Protein AF-A0A382WTU9-F1 (afdb_monomer_lite)

Sequence (251 aa):
DPPGFRKFFVDDKKTGILINGSPDVFFIRKDGKLLIVDYKTSKLTDGQQKLMPQYEVQLNAYAFIARGISDKMVRRHPHVFGDKLVESQTEQNREWEVYKAAEREARAAIEGRPPSALDGVALALPALMRSDKLQRRAARVGFDWPDIAPVIDKVVEEIEEVRAELSDDGSADARIDEIGDLLFACVNLARHAGVDPEAALRRANQKFEHRFRGVETALAAENKSTGSASLDEMEGHWQQQKLKDKERKKK

Organism: NCBI:txid408172

Radius of gyration: 27.66 Å; chains: 1; bounding box: 58×66×70 Å

pLDDT: mean 76.41, std 21.09, range [25.28, 98.44]

InterPro domains:
  IPR004518 NTP pyrophosphohydrolase MazG-like domain [PF03819] (154-211)
  IPR011335 Restriction endonuclease type II-like [SSF52980] (9-72)
  IPR011551 NTP pyrophosphohydrolase MazG [PTHR30522] (65-246)
  IPR011551 NTP pyrophosphohydrolase MazG [TIGR00444] (65-242)
  IPR011604 PD-(D/E)XK endonuclease-like domain superfamily [G3DSA:3.90.320.10] (5-82)
  IPR038726 PD-(D/E)XK endonuclease-like domain, AddAB-type [PF12705] (15-98)
  IPR048011 MazG-like, C-terminal domain [cd11529] (126-240)

Foldseek 3Di:
DDDDDDWDWDQDPVVRDIDIADFDDWDQDPVRFIFGDRPPDDDDDPVCVVVVVVVVVVRVVVSVVVVVVVVLVCQLCCCVNHDDPDPDPVSSVVSNVVVVVVVQCVVCVVVVHHGDLLPPQDPPDDPLQSLLSSVVSCVVVVNDDPALPVLVVQLVVLVVQLVVCVVDPHDPVSNVVSVVSNSSSVSNNCVRVVHRVVVVVVVVVVVVVQLQVQLQVVQVVVVHGPVRDDPVSSVVSSVVSVVVVVVVVVD

Structure (mmCIF, N/CA/C/O backbone):
data_AF-A0A382WTU9-F1
#
_entry.id   AF-A0A382WTU9-F1
#
loop_
_atom_site.group_PDB
_atom_site.id
_atom_site.type_symbol
_atom_site.label_atom_id
_atom_site.label_alt_id
_atom_site.label_comp_id
_atom_site.label_asym_id
_atom_site.label_entity_id
_atom_site.label_seq_id
_atom_site.pdbx_PDB_ins_code
_atom_site.Cartn_x
_atom_site.Cartn_y
_atom_site.Cartn_z
_atom_site.occupancy
_atom_site.B_iso_or_equiv
_atom_site.auth_seq_id
_atom_site.auth_comp_id
_atom_site.auth_asym_id
_atom_site.auth_atom_id
_atom_site.pdbx_PDB_model_num
ATOM 1 N N . ASP A 1 1 ? -12.600 28.898 -28.010 1.00 33.59 1 ASP A N 1
ATOM 2 C CA . ASP A 1 1 ? -11.969 28.597 -26.714 1.00 33.59 1 ASP A CA 1
ATOM 3 C C . ASP A 1 1 ? -12.404 27.265 -26.151 1.00 33.59 1 ASP A C 1
ATOM 5 O O . ASP A 1 1 ? -13.579 27.116 -25.822 1.00 33.59 1 ASP A O 1
ATOM 9 N N . PRO A 1 2 ? -11.489 26.291 -26.029 1.00 25.28 2 PRO A N 1
ATOM 10 C CA . PRO A 1 2 ? -11.708 25.177 -25.132 1.00 25.28 2 PRO A CA 1
ATOM 11 C C . PRO A 1 2 ? -11.440 25.638 -23.684 1.00 25.28 2 PRO A C 1
ATOM 13 O O . PRO A 1 2 ? -10.424 26.284 -23.412 1.00 25.28 2 PRO A O 1
ATOM 16 N N . PRO A 1 3 ? -12.347 25.336 -22.743 1.00 32.12 3 PRO A N 1
ATOM 17 C CA . PRO A 1 3 ? -12.225 25.737 -21.354 1.00 32.12 3 PRO A CA 1
ATOM 18 C C . PRO A 1 3 ? -11.293 24.784 -20.600 1.00 32.12 3 PRO A C 1
ATOM 20 O O . PRO A 1 3 ? -11.491 23.573 -20.611 1.00 32.12 3 PRO A O 1
ATOM 23 N N . GLY A 1 4 ? -10.334 25.345 -19.860 1.00 34.19 4 GLY A N 1
ATOM 24 C CA . GLY A 1 4 ? -9.770 24.666 -18.692 1.00 34.19 4 GLY A CA 1
ATOM 25 C C . GLY A 1 4 ? -8.274 24.374 -18.711 1.00 34.19 4 GLY A C 1
ATOM 26 O O . GLY A 1 4 ? -7.881 23.231 -18.524 1.00 34.19 4 GLY A O 1
ATOM 27 N N . PHE A 1 5 ? -7.436 25.408 -18.762 1.00 41.22 5 PHE A N 1
ATOM 28 C CA . PHE A 1 5 ? -6.118 25.353 -18.124 1.00 41.22 5 PHE A CA 1
ATOM 29 C C . PHE A 1 5 ? -6.037 26.519 -17.139 1.00 41.22 5 PHE A C 1
ATOM 31 O O . PHE A 1 5 ? -6.076 27.687 -17.520 1.00 41.22 5 PHE A O 1
ATOM 38 N N . ARG A 1 6 ? -6.086 26.209 -15.836 1.00 38.12 6 ARG A N 1
ATOM 39 C CA . ARG A 1 6 ? -6.129 27.235 -14.787 1.00 38.12 6 ARG A CA 1
ATOM 40 C C . ARG A 1 6 ? -4.746 27.863 -14.633 1.00 38.12 6 ARG A C 1
ATOM 42 O O . ARG A 1 6 ? -3.761 27.154 -14.454 1.00 38.12 6 ARG A O 1
ATOM 49 N N . LYS A 1 7 ? -4.720 29.199 -14.671 1.00 39.59 7 LYS A N 1
ATOM 50 C CA . LYS A 1 7 ? -3.574 30.052 -14.329 1.00 39.59 7 LYS A CA 1
ATOM 51 C C . LYS A 1 7 ? -2.879 29.526 -13.071 1.00 39.59 7 LYS A C 1
ATOM 53 O O . LYS A 1 7 ? -3.545 29.285 -12.066 1.00 39.59 7 LYS A O 1
ATOM 58 N N . PHE A 1 8 ? -1.558 29.404 -13.115 1.00 45.81 8 PHE A N 1
ATOM 59 C CA . PHE A 1 8 ? -0.748 29.166 -11.922 1.00 45.81 8 PHE A CA 1
ATOM 60 C C . PHE A 1 8 ? -0.101 30.469 -11.444 1.00 45.81 8 PHE A C 1
ATOM 62 O O . PHE A 1 8 ? 0.114 31.391 -12.237 1.00 45.81 8 PHE A O 1
ATOM 69 N N . PHE A 1 9 ? 0.168 30.545 -10.139 1.00 35.06 9 PHE A N 1
ATOM 70 C CA . PHE A 1 9 ? 0.770 31.702 -9.484 1.00 35.06 9 PHE A CA 1
ATOM 71 C C . PHE A 1 9 ? 1.739 31.224 -8.403 1.00 35.06 9 PHE A C 1
ATOM 73 O O . PHE A 1 9 ? 1.320 30.558 -7.456 1.00 35.06 9 PHE A O 1
ATOM 80 N N . VAL A 1 10 ? 3.025 31.533 -8.565 1.00 42.16 10 VAL A N 1
ATOM 81 C CA . VAL A 1 10 ? 4.073 31.189 -7.596 1.00 42.16 10 VAL A CA 1
ATOM 82 C C . VAL A 1 10 ? 4.958 32.413 -7.367 1.00 42.16 10 VAL A C 1
ATOM 84 O O . VAL A 1 10 ? 5.431 33.023 -8.326 1.00 42.16 10 VAL A O 1
ATOM 87 N N . ASP A 1 11 ? 5.148 32.763 -6.096 1.00 36.38 11 ASP A N 1
ATOM 88 C CA . ASP A 1 11 ? 5.973 33.880 -5.623 1.00 36.38 11 ASP A CA 1
ATOM 89 C C . ASP A 1 11 ? 7.211 33.325 -4.901 1.00 36.38 11 ASP A C 1
ATOM 91 O O . ASP A 1 11 ? 7.095 32.761 -3.808 1.00 36.38 11 ASP A O 1
ATOM 95 N N . ASP A 1 12 ? 8.388 33.437 -5.526 1.00 39.12 12 ASP A N 1
ATOM 96 C CA . ASP A 1 12 ? 9.659 33.045 -4.913 1.00 39.12 12 ASP A CA 1
ATOM 97 C C . ASP A 1 12 ? 10.341 34.259 -4.271 1.00 39.12 12 ASP A C 1
ATOM 99 O O . ASP A 1 12 ? 11.052 35.046 -4.907 1.00 39.12 12 ASP A O 1
ATOM 103 N N . LYS A 1 13 ? 10.172 34.362 -2.952 1.00 37.38 13 LYS A N 1
ATOM 104 C CA . LYS A 1 13 ? 10.686 35.467 -2.136 1.00 37.38 13 LYS A CA 1
ATOM 105 C C . LYS A 1 13 ? 12.209 35.523 -2.026 1.00 37.38 13 LYS A C 1
ATOM 107 O O . LYS A 1 13 ? 12.734 36.525 -1.549 1.00 37.38 13 LYS A O 1
ATOM 112 N N . LYS A 1 14 ? 12.925 34.471 -2.431 1.00 34.56 14 LYS A N 1
ATOM 113 C CA . LYS A 1 14 ? 14.390 34.417 -2.342 1.00 34.56 14 LYS A CA 1
ATOM 114 C C . LYS A 1 14 ? 15.059 35.031 -3.570 1.00 34.56 14 LYS A C 1
ATOM 116 O O . LYS A 1 14 ? 16.144 35.591 -3.455 1.00 34.56 14 LYS A O 1
ATOM 121 N N . THR A 1 15 ? 14.408 34.936 -4.727 1.00 35.41 15 THR A N 1
ATOM 122 C CA . THR A 1 15 ? 14.883 35.498 -6.001 1.00 35.41 15 THR A CA 1
ATOM 123 C C . THR A 1 15 ? 14.122 36.760 -6.414 1.00 35.41 15 THR A C 1
ATOM 125 O O . THR A 1 15 ? 14.593 37.499 -7.275 1.00 35.41 15 THR A O 1
ATOM 128 N N . GLY A 1 16 ? 12.972 37.033 -5.785 1.00 32.69 16 GLY A N 1
ATOM 129 C CA . GLY A 1 16 ? 12.107 38.173 -6.098 1.00 32.69 16 GLY A CA 1
ATOM 130 C C . GLY A 1 16 ? 11.314 37.991 -7.395 1.00 32.69 16 GLY A C 1
ATOM 131 O O . GLY A 1 16 ? 10.824 38.971 -7.955 1.00 32.69 16 GLY A O 1
ATOM 132 N N . ILE A 1 17 ? 11.218 36.758 -7.901 1.00 33.84 17 ILE A N 1
ATOM 133 C CA . ILE A 1 17 ? 10.605 36.447 -9.193 1.00 33.84 17 ILE A CA 1
ATOM 134 C C . ILE A 1 17 ? 9.185 35.921 -8.983 1.00 33.84 17 ILE A C 1
ATOM 136 O O . ILE A 1 17 ? 8.949 34.958 -8.253 1.00 33.84 17 ILE A O 1
ATOM 140 N N . LEU A 1 18 ? 8.243 36.537 -9.698 1.00 31.56 18 LEU A N 1
ATOM 141 C CA . LEU A 1 18 ? 6.839 36.146 -9.738 1.00 31.56 18 LEU A CA 1
ATOM 142 C C . LEU A 1 18 ? 6.549 35.388 -11.041 1.00 31.56 18 LEU A C 1
ATOM 144 O O . LEU A 1 18 ? 6.711 35.950 -12.125 1.00 31.56 18 LEU A O 1
ATOM 148 N N . ILE A 1 19 ? 6.087 34.137 -10.958 1.00 36.28 19 ILE A N 1
ATOM 149 C CA . ILE A 1 19 ? 5.816 33.306 -12.143 1.00 36.28 19 ILE A CA 1
ATOM 150 C C . ILE A 1 19 ? 4.307 33.081 -12.310 1.00 36.28 19 ILE A C 1
ATOM 152 O O . ILE A 1 19 ? 3.639 32.543 -11.423 1.00 36.28 19 ILE A O 1
ATOM 156 N N . ASN A 1 20 ? 3.770 33.468 -13.476 1.00 34.47 20 ASN A N 1
ATOM 157 C CA . ASN A 1 20 ? 2.390 33.192 -13.896 1.00 34.47 20 ASN A CA 1
ATOM 158 C C . ASN A 1 20 ? 2.294 32.930 -15.422 1.00 34.47 20 ASN A C 1
ATOM 160 O O . ASN A 1 20 ? 2.950 33.627 -16.188 1.00 34.47 20 ASN A O 1
ATOM 164 N N . GLY A 1 21 ? 1.450 32.004 -15.922 1.00 43.97 21 GLY A N 1
ATOM 165 C CA . GLY A 1 21 ? 1.413 31.660 -17.371 1.00 43.97 21 GLY A CA 1
ATOM 166 C C . GLY A 1 21 ? 0.268 30.757 -17.884 1.00 43.97 21 GLY A C 1
ATOM 167 O O . GLY A 1 21 ? -0.459 30.157 -17.092 1.00 43.97 21 GLY A O 1
ATOM 168 N N . SER A 1 22 ? 0.097 30.698 -19.217 1.00 42.94 22 SER A N 1
ATOM 169 C CA . SER A 1 22 ? -0.698 29.729 -20.015 1.00 42.94 22 SER A CA 1
ATOM 170 C C . SER A 1 22 ? -0.159 29.729 -21.465 1.00 42.94 22 SER A C 1
ATOM 172 O O . SER A 1 22 ? 0.026 30.828 -21.969 1.00 42.94 22 SER A O 1
ATOM 174 N N . PRO A 1 23 ? 0.107 28.573 -22.113 1.00 49.25 23 PRO A N 1
ATOM 175 C CA . PRO A 1 23 ? 0.807 28.521 -23.408 1.00 49.25 23 PRO A CA 1
ATOM 176 C C . PRO A 1 23 ? -0.074 28.858 -24.627 1.00 49.25 23 PRO A C 1
ATOM 178 O O . PRO A 1 23 ? -1.215 28.399 -24.694 1.00 49.25 23 PRO A O 1
ATOM 181 N N . ASP A 1 24 ? 0.492 29.578 -25.613 1.00 45.16 24 ASP A N 1
ATOM 182 C CA . ASP A 1 24 ? -0.253 30.171 -26.743 1.00 45.16 24 ASP A CA 1
ATOM 183 C C . ASP A 1 24 ? -0.154 29.425 -28.103 1.00 45.16 24 ASP A C 1
ATOM 185 O O . ASP A 1 24 ? -1.193 29.214 -28.727 1.00 45.16 24 ASP A O 1
ATOM 189 N N . VAL A 1 25 ? 1.030 29.018 -28.616 1.00 41.88 25 VAL A N 1
ATOM 190 C CA . VAL A 1 25 ? 1.170 28.381 -29.963 1.00 41.88 25 VAL A CA 1
ATOM 191 C C . VAL A 1 25 ? 2.334 27.366 -30.063 1.00 41.88 25 VAL A C 1
ATOM 193 O O . VAL A 1 25 ? 3.360 27.490 -29.393 1.00 41.88 25 VAL A O 1
ATOM 196 N N . PHE A 1 26 ? 2.212 26.382 -30.970 1.00 47.38 26 PHE A N 1
ATOM 197 C CA . PHE A 1 26 ? 3.254 25.411 -31.348 1.00 47.38 26 PHE A CA 1
ATOM 198 C C . PHE A 1 26 ? 3.605 25.497 -32.851 1.00 47.38 26 PHE A C 1
ATOM 200 O O . PHE A 1 26 ? 2.711 25.592 -33.688 1.00 47.38 26 PHE A O 1
ATOM 207 N N . PHE A 1 27 ? 4.891 25.381 -33.204 1.00 42.12 27 PHE A N 1
ATOM 208 C CA . PHE A 1 27 ? 5.410 25.287 -34.578 1.00 42.12 27 PHE A CA 1
ATOM 209 C C . PHE A 1 27 ? 6.230 24.008 -34.789 1.00 42.12 27 PHE A C 1
ATOM 211 O O . PHE A 1 27 ? 6.861 23.508 -33.861 1.00 42.12 27 PHE A O 1
ATOM 218 N N . ILE A 1 28 ? 6.292 23.513 -36.028 1.00 45.94 28 ILE A N 1
ATOM 219 C CA . ILE A 1 28 ? 7.181 22.414 -36.438 1.00 45.94 28 ILE A CA 1
ATOM 220 C C . ILE A 1 28 ? 8.217 22.976 -37.422 1.00 45.94 28 ILE A C 1
ATOM 222 O O . ILE A 1 28 ? 7.868 23.491 -38.483 1.00 45.94 28 ILE A O 1
ATOM 226 N N . ARG A 1 29 ? 9.500 22.916 -37.056 1.00 41.41 29 ARG A N 1
ATOM 227 C CA . ARG A 1 29 ? 10.636 23.366 -37.875 1.00 41.41 29 ARG A CA 1
ATOM 228 C C . ARG A 1 29 ? 10.907 22.384 -39.019 1.00 41.41 29 ARG A C 1
ATOM 230 O O . ARG A 1 29 ? 10.556 21.211 -38.946 1.00 41.41 29 ARG A O 1
ATOM 237 N N . LYS A 1 30 ? 11.609 22.850 -40.060 1.00 37.38 30 LYS A N 1
ATOM 238 C CA . LYS A 1 30 ? 11.987 22.040 -41.239 1.00 37.38 30 LYS A CA 1
ATOM 239 C C . LYS A 1 30 ? 12.857 20.815 -40.911 1.00 37.38 30 LYS A C 1
ATOM 241 O O . LYS A 1 30 ? 12.874 19.875 -41.691 1.00 37.38 30 LYS A O 1
ATOM 246 N N . ASP A 1 31 ? 13.545 20.809 -39.768 1.00 55.16 31 ASP A N 1
ATOM 247 C CA . ASP A 1 31 ? 14.296 19.656 -39.244 1.00 55.16 31 ASP A CA 1
ATOM 248 C C . ASP A 1 31 ? 13.428 18.717 -38.381 1.00 55.16 31 ASP A C 1
ATOM 250 O O . ASP A 1 31 ? 13.938 17.867 -37.654 1.00 55.16 31 ASP A O 1
ATOM 254 N N . GLY A 1 32 ? 12.105 18.893 -38.424 1.00 42.75 32 GLY A N 1
ATOM 255 C CA . GLY A 1 32 ? 11.127 18.089 -37.704 1.00 42.75 32 GLY A CA 1
ATOM 256 C C . GLY A 1 32 ? 11.009 18.420 -36.218 1.00 42.75 32 GLY A C 1
ATOM 257 O O . GLY A 1 32 ? 10.206 17.778 -35.543 1.00 42.75 32 GLY A O 1
ATOM 258 N N . LYS A 1 33 ? 11.773 19.382 -35.677 1.00 46.25 33 LYS A N 1
ATOM 259 C CA . LYS A 1 33 ? 11.722 19.775 -34.256 1.00 46.25 33 LYS A CA 1
ATOM 260 C C . LYS A 1 33 ? 10.513 20.656 -33.948 1.00 46.25 33 LYS A C 1
ATOM 262 O O . LYS A 1 33 ? 10.165 21.532 -34.732 1.00 46.25 33 LYS A O 1
ATOM 267 N N . LEU A 1 34 ? 9.895 20.450 -32.786 1.00 43.84 34 LEU A N 1
ATOM 268 C CA . LEU A 1 34 ? 8.800 21.291 -32.300 1.00 43.84 34 LEU A CA 1
ATOM 269 C C . LEU A 1 34 ? 9.367 22.520 -31.585 1.00 43.84 34 LEU A C 1
ATOM 271 O O . LEU A 1 34 ? 10.228 22.388 -30.720 1.00 43.84 34 LEU A O 1
ATOM 275 N N . LEU A 1 35 ? 8.873 23.700 -31.947 1.00 45.03 35 LEU A N 1
ATOM 276 C CA . LEU A 1 35 ? 9.142 24.970 -31.289 1.00 45.03 35 LEU A CA 1
ATOM 277 C C . LEU A 1 35 ? 7.850 25.435 -30.620 1.00 45.03 35 LEU A C 1
ATOM 279 O O . LEU A 1 35 ? 6.866 25.724 -31.296 1.00 45.03 35 LEU A O 1
ATOM 283 N N . ILE A 1 36 ? 7.854 25.498 -29.296 1.00 47.44 36 ILE A N 1
ATOM 284 C CA . ILE A 1 36 ? 6.743 26.054 -28.523 1.00 47.44 36 ILE A CA 1
ATOM 285 C C . ILE A 1 36 ? 7.012 27.547 -28.372 1.00 47.44 36 ILE A C 1
ATOM 287 O O . ILE A 1 36 ? 8.091 27.926 -27.922 1.00 47.44 36 ILE A O 1
ATOM 291 N N . VAL A 1 37 ? 6.058 28.386 -28.764 1.00 45.47 37 VAL A N 1
ATOM 292 C CA . VAL A 1 37 ? 6.124 29.833 -28.557 1.00 45.47 37 VAL A CA 1
ATOM 293 C C . VAL A 1 37 ? 5.092 30.172 -27.489 1.00 45.47 37 VAL A C 1
ATOM 295 O O . VAL A 1 37 ? 3.891 30.185 -27.746 1.00 45.47 37 VAL A O 1
ATOM 298 N N . ASP A 1 38 ? 5.576 30.387 -26.269 1.00 47.75 38 ASP A N 1
ATOM 299 C CA . ASP A 1 38 ? 4.777 30.875 -25.146 1.00 47.75 38 ASP A CA 1
ATOM 300 C C . ASP A 1 38 ? 4.823 32.412 -25.155 1.00 47.75 38 ASP A C 1
ATOM 302 O O . ASP A 1 38 ? 5.899 33.002 -24.997 1.00 47.75 38 ASP A O 1
ATOM 306 N N . TYR A 1 39 ? 3.691 33.086 -25.394 1.00 40.81 39 TYR A N 1
ATOM 307 C CA . TYR A 1 39 ? 3.631 34.547 -25.494 1.00 40.81 39 TYR A CA 1
ATOM 308 C C . TYR A 1 39 ? 3.462 35.165 -24.101 1.00 40.81 39 TYR A C 1
ATOM 310 O O . TYR A 1 39 ? 2.576 35.969 -23.820 1.00 40.81 39 TYR A O 1
ATOM 318 N N . LYS A 1 40 ? 4.405 34.858 -23.210 1.00 43.53 40 LYS A N 1
ATOM 319 C CA . LYS A 1 40 ? 4.751 35.761 -22.108 1.00 43.53 40 LYS A CA 1
ATOM 320 C C . LYS A 1 40 ? 6.162 36.279 -22.257 1.00 43.53 40 LYS A C 1
ATOM 322 O O . LYS A 1 40 ? 6.987 36.189 -21.357 1.00 43.53 40 LYS A O 1
ATOM 327 N N . THR A 1 41 ? 6.415 36.896 -23.401 1.00 39.62 41 THR A N 1
ATOM 328 C CA . THR A 1 41 ? 7.535 37.815 -23.543 1.00 39.62 41 THR A CA 1
ATOM 329 C C . THR A 1 41 ? 7.013 39.156 -24.040 1.00 39.62 41 THR A C 1
ATOM 331 O O . THR A 1 41 ? 6.423 39.304 -25.105 1.00 39.62 41 THR A O 1
ATOM 334 N N . SER A 1 42 ? 7.180 40.138 -23.161 1.00 38.00 42 SER A N 1
ATOM 335 C CA . SER A 1 42 ? 7.330 41.560 -23.445 1.00 38.00 42 SER A CA 1
ATOM 336 C C . SER A 1 42 ? 7.909 41.828 -24.838 1.00 38.00 42 SER A C 1
ATOM 338 O O . SER A 1 42 ? 8.773 41.087 -25.300 1.00 38.00 42 SER A O 1
ATOM 340 N N . LYS A 1 43 ? 7.468 42.928 -25.470 1.00 40.66 43 LYS A N 1
ATOM 341 C CA . LYS A 1 43 ? 8.066 43.474 -26.702 1.00 40.66 43 LYS A CA 1
ATOM 342 C C . LYS A 1 43 ? 9.589 43.326 -26.669 1.00 40.66 43 LYS A C 1
ATOM 344 O O . LYS A 1 43 ? 10.194 43.746 -25.686 1.00 40.66 43 LYS A O 1
ATOM 349 N N . LEU A 1 44 ? 10.165 42.785 -27.745 1.00 43.75 44 LEU A N 1
ATOM 350 C CA . LEU A 1 44 ? 11.607 42.645 -27.927 1.00 43.75 44 LEU A CA 1
ATOM 351 C C . LEU A 1 44 ? 12.279 44.008 -27.697 1.00 43.75 44 LEU A C 1
ATOM 353 O O . LEU A 1 44 ? 12.101 44.938 -28.482 1.00 43.75 44 LEU A O 1
ATOM 357 N N . THR A 1 45 ? 12.995 44.133 -26.586 1.00 52.94 45 THR A N 1
ATOM 358 C CA . THR A 1 45 ? 13.819 45.305 -26.256 1.00 52.94 45 THR A CA 1
ATOM 359 C C . THR A 1 45 ? 15.295 44.937 -26.376 1.00 52.94 45 THR A C 1
ATOM 361 O O . THR A 1 45 ? 15.656 43.769 -26.218 1.00 52.94 45 THR A O 1
ATOM 364 N N . ASP A 1 46 ? 16.173 45.918 -26.596 1.00 55.25 46 ASP A N 1
ATOM 365 C CA . ASP A 1 46 ? 17.621 45.695 -26.779 1.00 55.25 46 ASP A CA 1
ATOM 366 C C . ASP A 1 46 ? 18.286 44.946 -25.602 1.00 55.25 46 ASP A C 1
ATOM 368 O O . ASP A 1 46 ? 19.300 44.266 -25.765 1.00 55.25 46 ASP A O 1
ATOM 372 N N . GLY A 1 47 ? 17.694 44.997 -24.402 1.00 56.50 47 GLY A N 1
ATOM 373 C CA . GLY A 1 47 ? 18.154 44.239 -23.234 1.00 56.50 47 GLY A CA 1
ATOM 374 C C . GLY A 1 47 ? 17.880 42.730 -23.303 1.00 56.50 47 GLY A C 1
ATOM 375 O O . GLY A 1 47 ? 18.628 41.948 -22.717 1.00 56.50 47 GLY A O 1
ATOM 376 N N . GLN A 1 48 ? 16.851 42.297 -24.037 1.00 52.28 48 GLN A N 1
ATOM 377 C CA . GLN A 1 48 ? 16.456 40.886 -24.133 1.00 52.28 48 GLN A CA 1
ATOM 378 C C . GLN A 1 48 ? 17.297 40.090 -25.133 1.00 52.28 48 GLN A C 1
ATOM 380 O O . GLN A 1 48 ? 17.409 38.878 -24.970 1.00 52.28 48 GLN A O 1
ATOM 385 N N . GLN A 1 49 ? 17.968 40.740 -26.094 1.00 55.50 49 GLN A N 1
ATOM 386 C CA . GLN A 1 49 ? 18.947 40.078 -26.971 1.00 55.50 49 GLN A CA 1
ATOM 387 C C . GLN A 1 49 ? 20.034 39.348 -26.168 1.00 55.50 49 GLN A C 1
ATOM 389 O O . GLN A 1 49 ? 20.452 38.254 -26.539 1.00 55.50 49 GLN A O 1
ATOM 394 N N . LYS A 1 50 ? 20.432 39.910 -25.019 1.00 56.56 50 LYS A N 1
ATOM 395 C CA . LYS A 1 50 ? 21.415 39.302 -24.110 1.00 56.56 50 LYS A CA 1
ATOM 396 C C . LYS A 1 50 ? 20.891 38.054 -23.389 1.00 56.56 50 LYS A C 1
ATOM 398 O O . LYS A 1 50 ? 21.701 37.256 -22.933 1.00 56.56 50 LYS A O 1
ATOM 403 N N . LEU A 1 51 ? 19.567 37.898 -23.282 1.00 55.50 51 LEU A N 1
ATOM 404 C CA . LEU A 1 51 ? 18.901 36.770 -22.619 1.00 55.50 51 LEU A CA 1
ATOM 405 C C . LEU A 1 51 ? 18.448 35.667 -23.594 1.00 55.50 51 LEU A C 1
ATOM 407 O O . LEU A 1 51 ? 18.002 34.600 -23.168 1.00 55.50 51 LEU A O 1
ATOM 411 N N . MET A 1 52 ? 18.549 35.911 -24.906 1.00 58.91 52 MET A N 1
ATOM 412 C CA . MET A 1 52 ? 18.150 34.955 -25.946 1.00 58.91 52 MET A CA 1
ATOM 413 C C . MET A 1 52 ? 18.818 33.579 -25.812 1.00 58.91 52 MET A C 1
ATOM 415 O O . MET A 1 52 ? 18.105 32.589 -25.971 1.00 58.91 52 MET A O 1
ATOM 419 N N . PRO A 1 53 ? 20.114 33.462 -25.455 1.00 56.72 53 PRO A N 1
ATOM 420 C CA . PRO A 1 53 ? 20.729 32.153 -25.249 1.00 56.72 53 PRO A CA 1
ATOM 421 C C . PRO A 1 53 ? 20.062 31.341 -24.128 1.00 56.72 53 PRO A C 1
ATOM 423 O O . PRO A 1 53 ? 19.872 30.136 -24.276 1.00 56.72 53 PRO A O 1
ATOM 426 N N . GLN A 1 54 ? 19.657 31.976 -23.020 1.00 52.03 54 GLN A N 1
ATOM 427 C CA . GLN A 1 54 ? 18.968 31.285 -21.924 1.00 52.03 54 GLN A CA 1
ATOM 428 C C . GLN A 1 54 ? 17.566 30.823 -22.341 1.00 52.03 54 GLN A C 1
ATOM 430 O O . GLN A 1 54 ? 17.191 29.684 -22.053 1.00 52.03 54 GLN A O 1
ATOM 435 N N . TYR A 1 55 ? 16.814 31.667 -23.057 1.00 60.53 55 TYR A N 1
ATOM 436 C CA . TYR A 1 55 ? 15.502 31.288 -23.592 1.00 60.53 55 TYR A CA 1
ATOM 437 C C . TYR A 1 55 ? 15.608 30.144 -24.602 1.00 60.53 55 TYR A C 1
ATOM 439 O O . TYR A 1 55 ? 14.809 29.213 -24.563 1.00 60.53 55 TYR A O 1
ATOM 447 N N . GLU A 1 56 ? 16.616 30.164 -25.473 1.00 54.88 56 GLU A N 1
ATOM 448 C CA . GLU A 1 56 ? 16.844 29.093 -26.441 1.00 54.88 56 GLU A CA 1
ATOM 449 C C . GLU A 1 56 ? 17.173 27.761 -25.752 1.00 54.88 56 GLU A C 1
ATOM 451 O O . GLU A 1 56 ? 16.603 26.730 -26.110 1.00 54.88 56 GLU A O 1
ATOM 456 N N . VAL A 1 57 ? 18.018 27.766 -24.714 1.00 53.91 57 VAL A N 1
ATOM 457 C CA . VAL A 1 57 ? 18.300 26.566 -23.905 1.00 53.91 57 VAL A CA 1
ATOM 458 C C . VAL A 1 57 ? 17.027 26.039 -23.237 1.00 53.91 57 VAL A C 1
ATOM 460 O O . VAL A 1 57 ? 16.760 24.837 -23.295 1.00 53.91 57 VAL A O 1
ATOM 463 N N . GLN A 1 58 ? 16.213 26.920 -22.650 1.00 57.00 58 GLN A N 1
ATOM 464 C CA . GLN A 1 58 ? 14.955 26.540 -22.003 1.00 57.00 58 GLN A CA 1
ATOM 465 C C . GLN A 1 58 ? 13.955 25.930 -23.000 1.00 57.00 58 GLN A C 1
ATOM 467 O O . GLN A 1 58 ? 13.399 24.859 -22.748 1.00 57.00 58 GLN A O 1
ATOM 472 N N . LEU A 1 59 ? 13.758 26.571 -24.155 1.00 59.16 59 LEU A N 1
A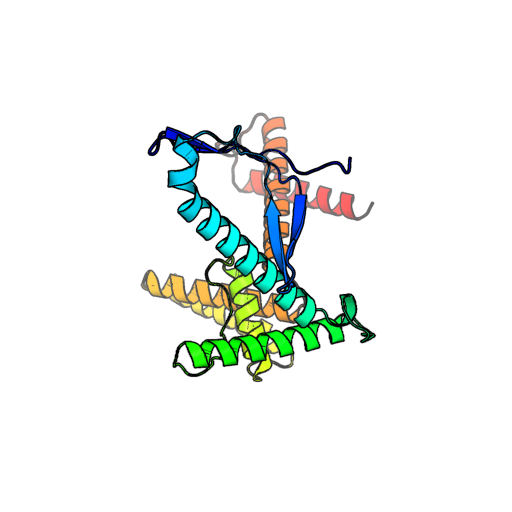TOM 473 C CA . LEU A 1 59 ? 12.855 26.093 -25.202 1.00 59.16 59 LEU A CA 1
ATOM 474 C C . LEU A 1 59 ? 13.333 24.769 -25.808 1.00 59.16 59 LEU A C 1
ATOM 476 O O . LEU A 1 59 ? 12.525 23.865 -26.024 1.00 59.16 59 LEU A O 1
ATOM 480 N N . ASN A 1 60 ? 14.643 24.613 -26.021 1.00 54.69 60 ASN A N 1
ATOM 481 C CA . ASN A 1 60 ? 15.230 23.358 -26.484 1.00 54.69 60 ASN A CA 1
ATOM 482 C C . ASN A 1 60 ? 15.050 22.232 -25.455 1.00 54.69 60 ASN A C 1
ATOM 484 O O . ASN A 1 60 ? 14.733 21.105 -25.840 1.00 54.69 60 ASN A O 1
ATOM 488 N N . ALA A 1 61 ? 15.181 22.522 -24.157 1.00 52.50 61 ALA A N 1
ATOM 489 C CA . ALA A 1 61 ? 14.921 21.549 -23.098 1.00 52.50 61 ALA A CA 1
ATOM 490 C C . ALA A 1 61 ? 13.449 21.102 -23.086 1.00 52.50 61 ALA A C 1
ATOM 492 O O . ALA A 1 61 ? 13.174 19.902 -23.030 1.00 52.50 61 ALA A O 1
ATOM 493 N N . TYR A 1 62 ? 12.495 22.030 -23.220 1.00 62.16 62 TYR A N 1
ATOM 494 C CA . TYR A 1 62 ? 11.074 21.681 -23.329 1.00 62.16 62 TYR A CA 1
ATOM 495 C C . TYR A 1 62 ? 10.765 20.865 -24.582 1.00 62.16 62 TYR A C 1
ATOM 497 O O . TYR A 1 62 ? 10.067 19.857 -24.485 1.00 62.16 62 TYR A O 1
ATOM 505 N N . ALA A 1 63 ? 11.319 21.238 -25.737 1.00 57.94 63 ALA A N 1
ATOM 506 C CA . ALA A 1 63 ? 11.154 20.483 -26.975 1.00 57.94 63 ALA A CA 1
ATOM 507 C C . ALA A 1 63 ? 11.723 19.059 -26.859 1.00 57.94 63 ALA A C 1
ATOM 509 O O . ALA A 1 63 ? 11.101 18.102 -27.327 1.00 57.94 63 ALA A O 1
ATOM 510 N N . PHE A 1 64 ? 12.875 18.905 -26.202 1.00 57.75 64 PHE A N 1
ATOM 511 C CA . PHE A 1 64 ? 13.493 17.606 -25.945 1.00 57.75 64 PHE A CA 1
ATOM 512 C C . PHE A 1 64 ? 12.631 16.736 -25.020 1.00 57.75 64 PHE A C 1
ATOM 514 O O . PHE A 1 64 ? 12.358 15.580 -25.343 1.00 57.75 64 PHE A O 1
ATOM 521 N N . ILE A 1 65 ? 12.136 17.299 -23.912 1.00 61.59 65 ILE A N 1
ATOM 522 C CA . ILE A 1 65 ? 11.244 16.599 -22.975 1.00 61.59 65 ILE A CA 1
ATOM 523 C C . ILE A 1 65 ? 9.933 16.207 -23.669 1.00 61.59 65 ILE A C 1
ATOM 525 O O . ILE A 1 65 ? 9.514 15.053 -23.575 1.00 61.59 65 ILE A O 1
ATOM 529 N N . ALA A 1 66 ? 9.302 17.137 -24.390 1.00 64.38 66 ALA A N 1
ATOM 530 C CA . ALA A 1 66 ? 8.039 16.905 -25.085 1.00 64.38 66 ALA A CA 1
ATOM 531 C C . ALA A 1 66 ? 8.174 15.811 -26.148 1.00 64.38 66 ALA A C 1
ATOM 533 O O . ALA A 1 66 ? 7.340 14.908 -26.202 1.00 64.38 66 ALA A O 1
ATOM 534 N N . ARG A 1 67 ? 9.256 15.835 -26.941 1.00 66.50 67 ARG A N 1
ATOM 535 C CA . ARG A 1 67 ? 9.568 14.768 -27.900 1.00 66.50 67 ARG A CA 1
ATOM 536 C C . ARG A 1 67 ? 9.778 13.435 -27.196 1.00 66.50 67 ARG A C 1
ATOM 538 O O . ARG A 1 67 ? 9.132 12.462 -27.556 1.00 66.50 67 ARG A O 1
ATOM 545 N N . GLY A 1 68 ? 10.605 13.401 -26.151 1.00 63.75 68 GLY A N 1
ATOM 546 C CA . GLY A 1 68 ? 10.865 12.175 -25.398 1.00 63.75 68 GLY A CA 1
ATOM 547 C C . GLY A 1 68 ? 9.596 11.563 -24.797 1.00 63.75 68 GLY A C 1
ATOM 548 O O . GLY A 1 68 ? 9.424 10.346 -24.828 1.00 63.75 68 GLY A O 1
ATOM 549 N N . ILE A 1 69 ? 8.677 12.390 -24.286 1.00 69.12 69 ILE A N 1
ATOM 550 C CA . ILE A 1 69 ? 7.373 11.934 -23.788 1.00 69.12 69 ILE A CA 1
ATOM 551 C C . ILE A 1 69 ? 6.477 11.475 -24.944 1.00 69.12 69 ILE A C 1
ATOM 553 O O . ILE A 1 69 ? 5.877 10.408 -24.831 1.00 69.12 69 ILE A O 1
ATOM 557 N N . SER A 1 70 ? 6.400 12.229 -26.043 1.00 69.81 70 SER A N 1
ATOM 558 C CA . SER A 1 70 ? 5.593 11.888 -27.221 1.00 69.81 70 SER A CA 1
ATOM 559 C C . SER A 1 70 ? 6.026 10.558 -27.836 1.00 69.81 70 SER A C 1
ATOM 561 O O . SER A 1 70 ? 5.214 9.646 -27.964 1.00 69.81 70 SER A O 1
ATOM 563 N N . ASP A 1 71 ? 7.317 10.396 -28.123 1.00 72.38 71 ASP A N 1
ATOM 564 C CA . ASP A 1 71 ? 7.879 9.173 -28.702 1.00 72.38 71 ASP A CA 1
ATOM 565 C C . ASP A 1 71 ? 7.632 7.975 -27.777 1.00 72.38 71 ASP A C 1
ATOM 567 O O . ASP A 1 71 ? 7.258 6.885 -28.214 1.00 72.38 71 ASP A O 1
ATOM 571 N N . LYS A 1 72 ? 7.763 8.186 -26.462 1.00 72.38 72 LYS A N 1
ATOM 572 C CA . LYS A 1 72 ? 7.459 7.176 -25.445 1.00 72.38 72 LYS A CA 1
ATOM 573 C C . LYS A 1 72 ? 5.972 6.825 -25.392 1.00 72.38 72 LYS A C 1
ATOM 575 O O . LYS A 1 72 ? 5.647 5.653 -25.204 1.00 72.38 72 LYS A O 1
ATOM 580 N N . MET A 1 73 ? 5.080 7.804 -25.537 1.00 72.00 73 MET A N 1
ATOM 581 C CA . MET A 1 73 ? 3.632 7.587 -25.583 1.00 72.00 73 MET A CA 1
ATOM 582 C C . MET A 1 73 ? 3.234 6.788 -26.822 1.00 72.00 73 MET A C 1
ATOM 584 O O . MET A 1 73 ? 2.525 5.796 -26.665 1.00 72.00 73 MET A O 1
ATOM 588 N N . VAL A 1 74 ? 3.752 7.147 -28.000 1.00 75.94 74 VAL A N 1
ATOM 589 C CA . VAL A 1 74 ? 3.528 6.421 -29.261 1.00 75.94 74 VAL A CA 1
ATOM 590 C C . VAL A 1 74 ? 4.049 4.989 -29.156 1.00 75.94 74 VAL A C 1
ATOM 592 O O . VAL A 1 74 ? 3.298 4.041 -29.379 1.00 75.94 74 VAL A O 1
ATOM 595 N N . ARG A 1 75 ? 5.298 4.807 -28.705 1.00 75.69 75 ARG A N 1
ATOM 596 C CA . ARG A 1 75 ? 5.917 3.480 -28.554 1.00 75.69 75 ARG A CA 1
ATOM 597 C C . ARG A 1 75 ? 5.155 2.563 -27.597 1.00 75.69 75 ARG A C 1
ATOM 599 O O . ARG A 1 75 ? 5.074 1.367 -27.838 1.00 75.69 75 ARG A O 1
ATOM 606 N N . ARG A 1 76 ? 4.631 3.100 -26.491 1.00 70.50 76 ARG A N 1
ATOM 607 C CA . ARG A 1 76 ? 3.920 2.316 -25.464 1.00 70.50 76 ARG A CA 1
ATOM 608 C C . ARG A 1 76 ? 2.447 2.069 -25.787 1.00 70.50 76 ARG A C 1
ATOM 610 O O . ARG A 1 76 ? 1.841 1.220 -25.136 1.00 70.50 76 ARG A O 1
ATOM 617 N N . HIS A 1 77 ? 1.878 2.795 -26.749 1.00 70.56 77 HIS A N 1
ATOM 618 C CA . HIS A 1 77 ? 0.471 2.670 -27.128 1.00 70.56 77 HIS A CA 1
ATOM 619 C C . HIS A 1 77 ? 0.303 2.521 -28.648 1.00 70.56 77 HIS A C 1
ATOM 621 O O . HIS A 1 77 ? -0.393 3.325 -29.272 1.00 70.56 77 HIS A O 1
ATOM 627 N N . PRO A 1 78 ? 0.885 1.472 -29.259 1.00 72.56 78 PRO A N 1
ATOM 628 C CA . PRO A 1 78 ? 0.745 1.228 -30.696 1.00 72.56 78 PRO A CA 1
ATOM 629 C C . PRO A 1 78 ? -0.711 0.982 -31.125 1.00 72.56 78 PRO A C 1
ATOM 631 O O . PRO A 1 78 ? -1.028 1.136 -32.292 1.00 72.56 78 PRO A O 1
ATOM 634 N N . HIS A 1 79 ? -1.594 0.645 -30.183 1.00 69.44 79 HIS A N 1
ATOM 635 C CA . HIS A 1 79 ? -3.036 0.488 -30.393 1.00 69.44 79 HIS A CA 1
ATOM 636 C C . HIS A 1 79 ? -3.821 1.806 -30.385 1.00 69.44 79 HIS A C 1
ATOM 638 O O . HIS A 1 79 ? -4.959 1.832 -30.833 1.00 69.44 79 HIS A O 1
ATOM 644 N N . VAL A 1 80 ? -3.250 2.888 -29.841 1.00 72.19 80 VAL A N 1
ATOM 645 C CA . VAL A 1 80 ? -3.841 4.237 -29.925 1.00 72.19 80 VAL A CA 1
ATOM 646 C C . VAL A 1 80 ? -3.271 4.996 -31.119 1.00 72.19 80 VAL A C 1
ATOM 648 O O . VAL A 1 80 ? -3.991 5.752 -31.761 1.00 72.19 80 VAL A O 1
ATOM 651 N N . PHE A 1 81 ? -1.975 4.825 -31.398 1.00 72.94 81 PHE A N 1
ATOM 652 C CA . PHE A 1 81 ? -1.230 5.675 -32.335 1.00 72.94 81 PHE A CA 1
ATOM 653 C C . PHE A 1 81 ? -0.719 4.954 -33.594 1.00 72.94 81 PHE A C 1
ATOM 655 O O . PHE A 1 81 ? -0.034 5.579 -34.399 1.00 72.94 81 PHE A O 1
ATOM 662 N N . GLY A 1 82 ? -1.002 3.663 -33.760 1.00 69.12 82 GLY A N 1
ATOM 663 C CA . GLY A 1 82 ? -0.616 2.871 -34.930 1.00 69.12 82 GLY A CA 1
ATOM 664 C C . GLY A 1 82 ? -1.748 1.958 -35.402 1.00 69.12 82 GLY A C 1
ATOM 665 O O . GLY A 1 82 ? -2.851 1.999 -34.867 1.00 69.12 82 GLY A O 1
ATOM 666 N N . ASP A 1 83 ? -1.460 1.104 -36.385 1.00 66.44 83 ASP A N 1
ATOM 667 C CA . ASP A 1 83 ? -2.475 0.275 -37.061 1.00 66.44 83 ASP A CA 1
ATOM 668 C C . ASP A 1 83 ? -2.787 -1.051 -36.339 1.00 66.44 83 ASP A C 1
ATOM 670 O O . ASP A 1 83 ? -3.520 -1.902 -36.847 1.00 66.44 83 ASP A O 1
ATOM 674 N N . LYS A 1 84 ? -2.198 -1.276 -35.158 1.00 62.03 84 LYS A N 1
ATOM 675 C CA . LYS A 1 84 ? -2.291 -2.554 -34.444 1.00 62.03 84 LYS A CA 1
ATOM 676 C C . LYS A 1 84 ? -3.568 -2.586 -33.600 1.00 62.03 84 LYS A C 1
ATOM 678 O O . LYS A 1 84 ? -3.6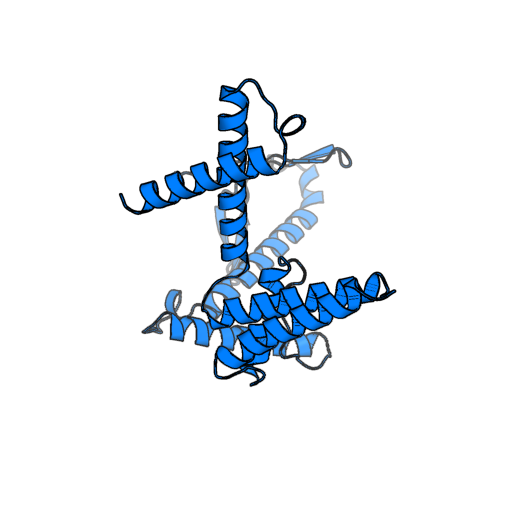25 -1.974 -32.536 1.00 62.03 84 LYS A O 1
ATOM 683 N N . LEU A 1 85 ? -4.573 -3.336 -34.046 1.00 58.59 85 LEU A N 1
ATOM 684 C CA . LEU A 1 85 ? -5.746 -3.659 -33.230 1.00 58.59 85 LEU A CA 1
ATOM 685 C C . LEU A 1 85 ? -5.317 -4.565 -32.070 1.00 58.59 85 LEU A C 1
ATOM 687 O O . LEU A 1 85 ? -4.648 -5.574 -32.274 1.00 58.59 85 LEU A O 1
ATOM 691 N N . VAL A 1 86 ? -5.672 -4.178 -30.847 1.00 60.16 86 VAL A N 1
ATOM 692 C CA . VAL A 1 86 ? -5.458 -4.993 -29.647 1.00 60.16 86 VAL A CA 1
ATOM 693 C C . VAL A 1 86 ? -6.828 -5.409 -29.142 1.00 60.16 86 VAL A C 1
ATOM 695 O O . VAL A 1 86 ? -7.663 -4.559 -28.841 1.00 60.16 86 VAL A O 1
ATOM 698 N N . GLU A 1 87 ? -7.066 -6.716 -29.087 1.00 63.03 87 GLU A N 1
ATOM 699 C CA . GLU A 1 87 ? -8.404 -7.289 -28.899 1.00 63.03 87 GLU A CA 1
ATOM 700 C C . GLU A 1 87 ? -8.866 -7.270 -27.431 1.00 63.03 87 GLU A C 1
ATOM 702 O O . GLU A 1 87 ? -10.049 -7.456 -27.149 1.00 63.03 87 GLU A O 1
ATOM 707 N N . SER A 1 88 ? -7.964 -7.007 -26.471 1.00 71.56 88 SER A N 1
ATOM 708 C CA . SER A 1 88 ? -8.310 -6.936 -25.046 1.00 71.56 88 SER A CA 1
ATOM 709 C C . SER A 1 88 ? -7.393 -6.040 -24.200 1.00 71.56 88 SER A C 1
ATOM 711 O O . SER A 1 88 ? -6.201 -5.875 -24.468 1.00 71.56 88 SER A O 1
ATOM 713 N N . GLN A 1 89 ? -7.934 -5.527 -23.089 1.00 66.56 89 GLN A N 1
ATOM 714 C CA . GLN A 1 89 ? -7.189 -4.776 -22.065 1.00 66.56 89 GLN A CA 1
ATOM 715 C C . GLN A 1 89 ? -6.014 -5.584 -21.481 1.00 66.56 89 GLN A C 1
ATOM 717 O O . GLN A 1 89 ? -4.968 -5.033 -21.135 1.00 66.56 89 GLN A O 1
ATOM 722 N N . THR A 1 90 ? -6.177 -6.903 -21.368 1.00 69.06 90 THR A N 1
ATOM 723 C CA . THR A 1 90 ? -5.150 -7.820 -20.858 1.00 69.06 90 THR A CA 1
ATOM 724 C C . THR A 1 90 ? -3.948 -7.869 -21.793 1.00 69.06 90 THR A C 1
ATOM 726 O O . THR A 1 90 ? -2.803 -7.771 -21.348 1.00 69.06 90 THR A O 1
ATOM 729 N N . GLU A 1 91 ? -4.198 -7.959 -23.097 1.00 69.06 91 GLU A N 1
ATOM 730 C CA . GLU A 1 91 ? -3.146 -7.975 -24.106 1.00 69.06 91 GLU A CA 1
ATOM 731 C C . GLU A 1 91 ? -2.432 -6.623 -24.212 1.00 69.06 91 GLU A C 1
ATOM 733 O O . GLU A 1 91 ? -1.202 -6.572 -24.254 1.00 69.06 91 GLU A O 1
ATOM 738 N N . GLN A 1 92 ? -3.184 -5.523 -24.116 1.00 70.00 92 GLN A N 1
ATOM 739 C CA . GLN A 1 92 ? -2.636 -4.168 -24.039 1.00 70.00 92 GLN A CA 1
ATOM 740 C C . GLN A 1 92 ? -1.660 -4.016 -22.862 1.00 70.00 92 GLN A C 1
ATOM 742 O O . GLN A 1 92 ? -0.556 -3.489 -23.022 1.00 70.00 92 GLN A O 1
ATOM 747 N N . ASN A 1 93 ? -2.042 -4.515 -21.683 1.00 69.38 93 ASN A N 1
ATOM 748 C CA . ASN A 1 93 ? -1.205 -4.478 -20.485 1.00 69.38 93 ASN A CA 1
ATOM 749 C C . ASN A 1 93 ? 0.059 -5.336 -20.640 1.00 69.38 93 ASN A C 1
ATOM 751 O O . ASN A 1 93 ? 1.135 -4.924 -20.197 1.00 69.38 93 ASN A O 1
ATOM 755 N N . ARG A 1 94 ? -0.046 -6.505 -21.288 1.00 72.56 94 ARG A N 1
ATOM 756 C CA . ARG A 1 94 ? 1.099 -7.387 -21.557 1.00 72.56 94 ARG A CA 1
ATOM 757 C C . ARG A 1 94 ? 2.119 -6.703 -22.468 1.00 72.56 94 ARG A C 1
ATOM 759 O O . ARG A 1 94 ? 3.293 -6.625 -22.110 1.00 72.56 94 ARG A O 1
ATOM 766 N N . GLU A 1 95 ? 1.676 -6.161 -23.599 1.00 72.19 95 GLU A N 1
ATOM 767 C CA . GLU A 1 95 ? 2.542 -5.459 -24.559 1.00 72.19 95 GLU A CA 1
ATOM 768 C C . GLU A 1 95 ? 3.200 -4.225 -23.919 1.00 72.19 95 GLU A C 1
ATOM 770 O O . GLU A 1 95 ? 4.404 -4.001 -24.059 1.00 72.19 95 GLU A O 1
ATOM 775 N N . TRP A 1 96 ? 2.441 -3.452 -23.137 1.00 72.12 96 TRP A N 1
ATOM 776 C CA . TRP A 1 96 ? 2.972 -2.304 -22.402 1.00 72.12 96 TRP A CA 1
ATOM 777 C C . TRP A 1 96 ? 4.096 -2.685 -21.431 1.00 72.12 96 TRP A C 1
ATOM 779 O O . TRP A 1 96 ? 5.078 -1.950 -21.284 1.00 72.12 96 TRP A O 1
ATOM 789 N N . GLU A 1 97 ? 3.988 -3.840 -20.774 1.00 72.75 97 GLU A N 1
ATOM 790 C CA . GLU A 1 97 ? 5.039 -4.341 -19.890 1.00 72.75 97 GLU A CA 1
ATOM 791 C C . GLU A 1 97 ? 6.269 -4.855 -20.647 1.00 72.75 97 GLU A C 1
ATOM 793 O O . GLU A 1 97 ? 7.380 -4.653 -20.151 1.00 72.75 97 GLU A O 1
ATOM 798 N N . VAL A 1 98 ? 6.111 -5.423 -21.849 1.00 77.50 98 VAL A N 1
ATOM 799 C CA . VAL A 1 98 ? 7.241 -5.790 -22.727 1.00 77.50 98 VAL A CA 1
ATOM 800 C C . VAL A 1 98 ? 8.064 -4.548 -23.076 1.00 77.50 98 VAL A C 1
ATOM 802 O O . VAL A 1 98 ? 9.276 -4.526 -22.851 1.00 77.50 98 VAL A O 1
ATOM 805 N N . TYR A 1 99 ? 7.416 -3.463 -23.514 1.00 76.69 99 TYR A N 1
ATOM 806 C CA . TYR A 1 99 ? 8.118 -2.207 -23.805 1.00 76.69 99 TYR A CA 1
ATOM 807 C C . TYR A 1 99 ? 8.823 -1.630 -22.574 1.00 76.69 99 TYR A C 1
ATOM 809 O O . TYR A 1 99 ? 9.937 -1.111 -22.671 1.00 76.69 99 TYR A O 1
ATOM 817 N N . LYS A 1 100 ? 8.209 -1.739 -21.391 1.00 74.25 100 LYS A N 1
ATOM 818 C CA . LYS A 1 100 ? 8.853 -1.320 -20.141 1.00 74.25 100 LYS A CA 1
ATOM 819 C C . LYS A 1 100 ? 10.027 -2.201 -19.734 1.00 74.25 100 LYS A C 1
ATOM 821 O O . LYS A 1 100 ? 10.922 -1.701 -19.061 1.00 74.25 100 LYS A O 1
ATOM 826 N N . ALA A 1 101 ? 10.021 -3.491 -20.054 1.00 75.50 101 ALA A N 1
ATOM 827 C CA . ALA A 1 101 ? 11.155 -4.366 -19.779 1.00 75.50 101 ALA A CA 1
ATOM 828 C C . ALA A 1 101 ? 12.368 -3.961 -20.627 1.00 75.50 101 ALA A C 1
ATOM 830 O O . ALA A 1 101 ? 13.406 -3.643 -20.052 1.00 75.50 101 ALA A O 1
ATOM 831 N N . ALA A 1 102 ? 12.185 -3.810 -21.941 1.00 78.88 102 ALA A N 1
ATOM 832 C CA . ALA A 1 102 ? 13.244 -3.374 -22.853 1.00 78.88 102 ALA A CA 1
ATOM 833 C C . ALA A 1 102 ? 13.817 -1.988 -22.487 1.00 78.88 102 ALA A C 1
ATOM 835 O O . ALA A 1 102 ? 15.027 -1.776 -22.513 1.00 78.88 102 ALA A O 1
ATOM 836 N N . GLU A 1 103 ? 12.967 -1.035 -22.076 1.00 75.94 103 GLU A N 1
ATOM 837 C CA . GLU A 1 103 ? 13.433 0.276 -21.593 1.00 75.94 103 GLU A CA 1
ATOM 838 C C . GLU A 1 103 ? 14.322 0.175 -20.341 1.00 75.94 103 GLU A C 1
ATOM 840 O O . GLU A 1 103 ? 15.233 0.985 -20.167 1.00 75.94 103 GLU A O 1
ATOM 845 N N . ARG A 1 104 ? 14.051 -0.785 -19.450 1.00 78.50 104 ARG A N 1
ATOM 846 C CA . ARG A 1 104 ? 14.837 -0.982 -18.224 1.00 78.50 104 ARG A CA 1
ATOM 847 C C . ARG A 1 104 ? 16.186 -1.617 -18.521 1.00 78.50 104 ARG A C 1
ATOM 849 O O . ARG A 1 104 ? 17.176 -1.152 -17.973 1.00 78.50 104 ARG A O 1
ATOM 856 N N . GLU A 1 105 ? 16.227 -2.605 -19.409 1.00 78.56 105 GLU A N 1
ATOM 857 C CA . GLU A 1 105 ? 17.479 -3.216 -19.869 1.00 78.56 105 GLU A CA 1
ATOM 858 C C . GLU A 1 105 ? 18.387 -2.183 -20.538 1.00 78.56 105 GLU A C 1
ATOM 860 O O . GLU A 1 105 ? 19.548 -2.044 -20.157 1.00 78.56 105 GLU A O 1
ATOM 865 N N . ALA A 1 106 ? 17.836 -1.377 -21.452 1.00 78.94 106 ALA A N 1
ATOM 866 C CA . ALA A 1 106 ? 18.580 -0.295 -22.091 1.00 78.94 106 ALA A CA 1
ATOM 867 C C . ALA A 1 106 ? 19.117 0.717 -21.065 1.00 78.94 106 ALA A C 1
ATOM 869 O O . ALA A 1 106 ? 20.252 1.177 -21.172 1.00 78.94 106 ALA A O 1
ATOM 870 N N . ARG A 1 107 ? 18.322 1.047 -20.040 1.00 75.62 107 ARG A N 1
ATOM 871 C CA . ARG A 1 107 ? 18.748 1.955 -18.971 1.00 75.62 107 ARG A CA 1
ATOM 872 C C . ARG A 1 107 ? 19.843 1.351 -18.087 1.00 75.62 107 ARG A C 1
ATOM 874 O O . ARG A 1 107 ? 20.799 2.053 -17.782 1.00 75.62 107 ARG A O 1
ATOM 881 N N . ALA A 1 108 ? 19.731 0.081 -17.702 1.00 76.12 108 ALA A N 1
ATOM 882 C CA . ALA A 1 108 ? 20.753 -0.612 -16.917 1.00 76.12 108 ALA A CA 1
ATOM 883 C C . ALA A 1 108 ? 22.088 -0.694 -17.680 1.00 76.12 108 ALA A C 1
ATOM 885 O O . ALA A 1 108 ? 23.141 -0.443 -17.096 1.00 76.12 108 ALA A O 1
ATOM 886 N N . ALA A 1 109 ? 22.031 -0.926 -18.998 1.00 76.69 109 ALA A N 1
ATOM 887 C CA . ALA A 1 109 ? 23.199 -0.902 -19.874 1.00 76.69 109 ALA A CA 1
ATOM 888 C C . ALA A 1 109 ? 23.876 0.481 -19.920 1.00 76.69 109 ALA A C 1
ATOM 890 O O . ALA A 1 109 ? 25.098 0.563 -19.828 1.00 76.69 109 ALA A O 1
ATOM 891 N N . ILE A 1 110 ? 23.097 1.569 -19.997 1.00 78.12 110 ILE A N 1
ATOM 892 C CA . ILE A 1 110 ? 23.622 2.947 -19.913 1.00 78.12 110 ILE A CA 1
ATOM 893 C C . ILE A 1 110 ? 24.249 3.220 -18.537 1.00 78.12 110 ILE A C 1
ATOM 895 O O . ILE A 1 110 ? 25.271 3.892 -18.446 1.00 78.12 110 ILE A O 1
ATOM 899 N N . GLU A 1 111 ? 23.645 2.700 -17.468 1.00 77.38 111 GLU A N 1
ATOM 900 C CA . GLU A 1 111 ? 24.119 2.850 -16.085 1.00 77.38 111 GLU A CA 1
ATOM 901 C C . GLU A 1 111 ? 25.287 1.900 -15.736 1.00 77.38 111 GLU A C 1
ATOM 903 O O . GLU A 1 111 ? 25.793 1.954 -14.617 1.00 77.38 111 GLU A O 1
ATOM 908 N N . GLY A 1 112 ? 25.733 1.041 -16.664 1.00 82.44 112 GLY A N 1
ATOM 909 C CA . GLY A 1 112 ? 26.875 0.141 -16.466 1.00 82.44 112 GLY A CA 1
ATOM 910 C C . GLY A 1 112 ? 26.652 -0.949 -15.413 1.00 82.44 112 GLY A C 1
ATOM 911 O O . GLY A 1 112 ? 27.613 -1.442 -14.824 1.00 82.44 112 GLY A O 1
ATOM 912 N N . ARG A 1 113 ? 25.396 -1.321 -15.147 1.00 83.25 113 ARG A N 1
ATOM 913 C CA . ARG A 1 113 ? 25.021 -2.301 -14.116 1.00 83.25 113 ARG A CA 1
ATOM 914 C C . ARG A 1 113 ? 24.145 -3.414 -14.695 1.00 83.25 113 ARG A C 1
ATOM 916 O O . ARG A 1 113 ? 23.448 -3.181 -15.684 1.00 83.25 113 ARG A O 1
ATOM 923 N N . PRO A 1 114 ? 24.120 -4.613 -14.085 1.00 80.56 114 PRO A N 1
ATOM 924 C CA . PRO A 1 114 ? 23.206 -5.658 -14.522 1.00 80.56 114 PRO A CA 1
ATOM 925 C C . PRO A 1 114 ? 21.738 -5.228 -14.325 1.00 80.56 114 PRO A C 1
ATOM 927 O O . PRO A 1 114 ? 21.424 -4.517 -13.358 1.00 80.56 114 PRO A O 1
ATOM 930 N N . PRO A 1 115 ? 20.826 -5.641 -15.224 1.00 79.50 115 PRO A N 1
ATOM 931 C CA . PRO A 1 115 ? 19.400 -5.402 -15.056 1.00 79.50 115 PRO A CA 1
ATOM 932 C C . PRO A 1 115 ? 18.852 -6.227 -13.884 1.00 79.50 115 PRO A C 1
ATOM 934 O O . PRO A 1 115 ? 19.211 -7.387 -13.696 1.00 79.50 115 PRO A O 1
ATOM 937 N N . SER A 1 116 ? 17.948 -5.634 -13.107 1.00 84.88 116 SER A N 1
ATOM 938 C CA . SER A 1 116 ? 17.233 -6.295 -12.013 1.00 84.88 116 SER A CA 1
ATOM 939 C C . SER A 1 116 ? 15.761 -6.486 -12.365 1.00 84.88 116 SER A C 1
ATOM 941 O O . SER A 1 116 ? 15.120 -5.603 -12.943 1.00 84.88 116 SER A O 1
ATOM 943 N N . ALA A 1 117 ? 15.170 -7.607 -11.938 1.00 82.75 117 ALA A N 1
ATOM 944 C CA . ALA A 1 117 ? 13.728 -7.836 -12.064 1.00 82.75 117 ALA A CA 1
ATOM 945 C C . ALA A 1 117 ? 12.908 -6.688 -11.437 1.00 82.75 117 ALA A C 1
ATOM 947 O O . ALA A 1 117 ? 11.858 -6.297 -11.968 1.00 82.75 117 ALA A O 1
ATOM 948 N N . LEU A 1 118 ? 13.442 -6.096 -10.363 1.00 85.69 118 LEU A N 1
ATOM 949 C CA . LEU A 1 118 ? 12.833 -5.025 -9.577 1.00 85.69 118 LEU A CA 1
ATOM 950 C C . LEU A 1 118 ? 13.103 -3.616 -10.136 1.00 85.69 118 LEU A C 1
ATOM 952 O O . LEU A 1 118 ? 12.585 -2.636 -9.595 1.00 85.69 118 LEU A O 1
ATOM 956 N N . ASP A 1 119 ? 13.862 -3.484 -11.232 1.00 82.94 119 ASP A N 1
ATOM 957 C CA . ASP A 1 119 ? 14.162 -2.177 -11.815 1.00 82.94 119 ASP A CA 1
ATOM 958 C C . ASP A 1 119 ? 12.895 -1.402 -12.198 1.00 82.94 119 ASP A C 1
ATOM 960 O O . ASP A 1 119 ? 11.883 -1.962 -12.639 1.00 82.94 119 ASP A O 1
ATOM 964 N N . GLY A 1 120 ? 12.969 -0.074 -12.084 1.00 76.62 120 GLY A N 1
ATOM 965 C CA . GLY A 1 120 ? 11.900 0.833 -12.503 1.00 76.62 120 GLY A CA 1
ATOM 966 C C . GLY A 1 120 ? 10.709 0.934 -11.542 1.00 76.62 120 GLY A C 1
ATOM 967 O O . GLY A 1 120 ? 9.721 1.590 -11.885 1.00 76.62 120 GLY A O 1
ATOM 968 N N . VAL A 1 121 ? 10.779 0.333 -10.350 1.00 84.56 121 VAL A N 1
ATOM 969 C CA . VAL A 1 121 ? 9.852 0.645 -9.253 1.00 84.56 121 VAL A CA 1
ATOM 970 C C . VAL A 1 121 ? 10.272 1.972 -8.618 1.00 84.56 121 VAL A C 1
ATOM 972 O O . VAL A 1 121 ? 11.356 2.095 -8.055 1.00 84.56 121 VAL A O 1
ATOM 975 N N . ALA A 1 122 ? 9.425 2.993 -8.744 1.00 82.50 122 ALA A N 1
ATOM 976 C CA . ALA A 1 122 ? 9.733 4.330 -8.246 1.00 82.50 122 ALA A CA 1
ATOM 977 C C . ALA A 1 122 ? 9.767 4.368 -6.708 1.00 82.50 122 ALA A C 1
ATOM 979 O O . ALA A 1 122 ? 8.856 3.869 -6.050 1.00 82.50 122 ALA A O 1
ATOM 980 N N . LEU A 1 123 ? 10.803 5.006 -6.152 1.00 82.00 123 LEU A N 1
ATOM 981 C CA . LEU A 1 123 ? 10.983 5.173 -4.704 1.00 82.00 123 LEU A CA 1
ATOM 982 C C . LEU A 1 123 ? 9.943 6.114 -4.082 1.00 82.00 123 LEU A C 1
ATOM 984 O O . LEU A 1 123 ? 9.549 5.908 -2.947 1.00 82.00 123 LEU A O 1
ATOM 988 N N . ALA A 1 124 ? 9.461 7.102 -4.842 1.00 89.44 124 ALA A N 1
ATOM 989 C CA . ALA A 1 124 ? 8.480 8.087 -4.378 1.00 89.44 124 ALA A CA 1
ATOM 990 C C . ALA A 1 124 ? 7.033 7.554 -4.305 1.00 89.44 124 ALA A C 1
ATOM 992 O O . ALA A 1 124 ? 6.103 8.326 -4.085 1.00 89.44 124 ALA A O 1
ATOM 993 N N . LEU A 1 125 ? 6.813 6.261 -4.559 1.00 87.12 125 LEU A N 1
ATOM 994 C CA . LEU A 1 125 ? 5.486 5.664 -4.429 1.00 87.12 125 LEU A CA 1
ATOM 995 C C . LEU A 1 125 ? 5.130 5.464 -2.949 1.00 87.12 125 LEU A C 1
ATOM 997 O O . LEU A 1 125 ? 6.013 5.104 -2.170 1.00 87.12 125 LEU A O 1
ATOM 1001 N N . PRO A 1 126 ? 3.842 5.593 -2.579 1.00 94.88 126 PRO A N 1
ATOM 1002 C CA . PRO A 1 126 ? 3.354 5.132 -1.284 1.00 94.88 126 PRO A CA 1
ATOM 1003 C C . PRO A 1 126 ? 3.750 3.676 -1.014 1.00 94.88 126 PRO A C 1
ATOM 1005 O O . PRO A 1 126 ? 3.829 2.865 -1.943 1.00 94.88 126 PRO A O 1
ATOM 1008 N N . ALA A 1 127 ? 3.986 3.338 0.255 1.00 95.25 127 ALA A N 1
ATOM 1009 C CA . ALA A 1 127 ? 4.575 2.059 0.649 1.00 95.25 127 ALA A CA 1
ATOM 1010 C C . ALA A 1 127 ? 3.768 0.837 0.168 1.00 95.25 127 ALA A C 1
ATOM 1012 O O . ALA A 1 127 ? 4.359 -0.102 -0.368 1.00 95.25 127 ALA A O 1
ATOM 1013 N N . LEU A 1 128 ? 2.431 0.863 0.265 1.00 96.31 128 LEU A N 1
ATOM 1014 C CA . LEU A 1 128 ? 1.582 -0.249 -0.188 1.00 96.31 128 LEU A CA 1
ATOM 1015 C C . LEU A 1 128 ? 1.627 -0.411 -1.710 1.00 96.31 128 LEU A C 1
ATOM 1017 O O . LEU A 1 128 ? 1.824 -1.515 -2.214 1.00 96.31 128 LEU A O 1
ATOM 1021 N N . MET A 1 129 ? 1.527 0.697 -2.453 1.00 94.38 129 MET A N 1
ATOM 1022 C CA . MET A 1 129 ? 1.670 0.682 -3.914 1.00 94.38 129 MET A CA 1
ATOM 1023 C C . MET A 1 129 ? 3.052 0.198 -4.358 1.00 94.38 129 MET A C 1
ATOM 1025 O O . MET A 1 129 ? 3.181 -0.487 -5.375 1.00 94.38 129 MET A O 1
ATOM 1029 N N . ARG A 1 130 ? 4.107 0.595 -3.639 1.00 95.38 130 ARG A N 1
ATOM 1030 C CA . ARG A 1 130 ? 5.472 0.155 -3.926 1.00 95.38 130 ARG A CA 1
ATOM 1031 C C . ARG A 1 130 ? 5.609 -1.348 -3.683 1.00 95.38 130 ARG A C 1
ATOM 1033 O O . ARG A 1 130 ? 6.151 -2.030 -4.549 1.00 95.38 130 ARG A O 1
ATOM 1040 N N . SER A 1 131 ? 5.075 -1.846 -2.571 1.00 96.81 131 SER A N 1
ATOM 1041 C CA . SER A 1 131 ? 5.090 -3.267 -2.202 1.00 96.81 131 SER A CA 1
ATOM 1042 C C . SER A 1 131 ? 4.338 -4.128 -3.220 1.00 96.81 131 SER A C 1
ATOM 1044 O O . SER A 1 131 ? 4.921 -5.072 -3.749 1.00 96.81 131 SER A O 1
ATOM 1046 N N . ASP A 1 132 ? 3.122 -3.736 -3.625 1.00 96.12 132 ASP A N 1
ATOM 1047 C CA . ASP A 1 132 ? 2.357 -4.436 -4.675 1.00 96.12 132 ASP A CA 1
ATOM 1048 C C . ASP A 1 132 ? 3.149 -4.502 -5.989 1.00 96.12 132 ASP A C 1
ATOM 1050 O O . ASP A 1 132 ? 3.242 -5.553 -6.626 1.00 96.12 132 ASP A O 1
ATOM 1054 N N . LYS A 1 133 ? 3.811 -3.405 -6.383 1.00 93.25 133 LYS A N 1
ATOM 1055 C CA . LYS A 1 133 ? 4.644 -3.400 -7.593 1.00 93.25 133 LYS A CA 1
ATOM 1056 C C . LYS A 1 133 ? 5.878 -4.282 -7.476 1.00 93.25 133 LYS A C 1
ATOM 1058 O O . LYS A 1 133 ? 6.215 -4.925 -8.467 1.00 93.25 133 LYS A O 1
ATOM 1063 N N . LEU A 1 134 ? 6.555 -4.301 -6.329 1.00 94.94 134 LEU A N 1
ATOM 1064 C CA . LEU A 1 134 ? 7.704 -5.182 -6.099 1.00 94.94 134 LEU A CA 1
ATOM 1065 C C . LEU A 1 134 ? 7.282 -6.649 -6.214 1.00 94.94 134 LEU A C 1
ATOM 1067 O O . LEU A 1 134 ? 7.881 -7.392 -6.989 1.00 94.94 134 LEU A O 1
ATOM 1071 N N . GLN A 1 135 ? 6.189 -7.031 -5.554 1.00 95.81 135 GLN A N 1
ATOM 1072 C CA . GLN A 1 135 ? 5.653 -8.392 -5.599 1.00 95.81 135 GLN A CA 1
ATOM 1073 C C . GLN A 1 135 ? 5.218 -8.785 -7.016 1.00 95.81 135 GLN A C 1
ATOM 1075 O O . GLN A 1 135 ? 5.615 -9.831 -7.520 1.00 95.81 135 GLN A O 1
ATOM 1080 N N . ARG A 1 136 ? 4.512 -7.907 -7.744 1.00 92.69 136 ARG A N 1
ATOM 1081 C CA . ARG A 1 136 ? 4.169 -8.141 -9.162 1.00 92.69 136 ARG A CA 1
ATOM 1082 C C . ARG A 1 136 ? 5.385 -8.239 -10.076 1.00 92.69 136 ARG A C 1
ATOM 1084 O O . ARG A 1 136 ? 5.256 -8.780 -11.170 1.00 92.69 136 ARG A O 1
ATOM 1091 N N . ARG A 1 137 ? 6.530 -7.649 -9.718 1.00 90.25 137 ARG A N 1
ATOM 1092 C CA . ARG A 1 137 ? 7.780 -7.791 -10.482 1.00 90.25 137 ARG A CA 1
ATOM 1093 C C . ARG A 1 137 ? 8.438 -9.133 -10.183 1.00 90.25 137 ARG A C 1
ATOM 1095 O O . ARG A 1 137 ? 8.828 -9.802 -11.134 1.00 90.25 137 ARG A O 1
ATOM 1102 N N . ALA A 1 138 ? 8.494 -9.529 -8.915 1.00 91.12 138 ALA A N 1
ATOM 1103 C CA . ALA A 1 138 ? 9.000 -10.831 -8.492 1.00 91.12 138 ALA A CA 1
ATOM 1104 C C . ALA A 1 138 ? 8.184 -11.987 -9.105 1.00 91.12 138 ALA A C 1
ATOM 1106 O O . ALA A 1 138 ? 8.751 -12.898 -9.705 1.00 91.12 138 ALA A O 1
ATOM 1107 N N . ALA A 1 139 ? 6.854 -11.872 -9.114 1.00 92.12 139 ALA A N 1
ATOM 1108 C CA . ALA A 1 139 ? 5.973 -12.879 -9.700 1.00 92.12 139 ALA A CA 1
ATOM 1109 C C . ALA A 1 139 ? 6.249 -13.160 -11.188 1.00 92.12 139 ALA A C 1
ATOM 1111 O O . ALA A 1 139 ? 6.114 -14.285 -11.659 1.00 92.12 139 ALA A O 1
ATOM 1112 N N . ARG A 1 140 ? 6.702 -12.154 -11.948 1.00 87.00 140 ARG A N 1
ATOM 1113 C CA . ARG A 1 140 ? 6.998 -12.306 -13.386 1.00 87.00 140 ARG A CA 1
ATOM 1114 C C . ARG A 1 140 ? 8.211 -13.178 -13.672 1.00 87.00 140 ARG A C 1
ATOM 1116 O O . ARG A 1 140 ? 8.327 -13.670 -14.787 1.00 87.00 140 ARG A O 1
ATOM 1123 N N . VAL A 1 141 ? 9.114 -13.322 -12.706 1.00 88.38 141 VAL A N 1
ATOM 1124 C CA . VAL A 1 141 ? 10.268 -14.225 -12.812 1.00 88.38 141 VAL A CA 1
ATOM 1125 C C . VAL A 1 141 ? 10.001 -15.570 -12.132 1.00 88.38 141 VAL A C 1
ATOM 1127 O O . VAL A 1 141 ? 10.930 -16.336 -11.912 1.00 88.38 141 VAL A O 1
ATOM 1130 N N . GLY A 1 142 ? 8.735 -15.863 -11.810 1.00 88.44 142 GLY A N 1
ATOM 1131 C CA . GLY A 1 142 ? 8.312 -17.120 -11.192 1.00 88.44 142 GLY A CA 1
ATOM 1132 C C . GLY A 1 142 ? 8.373 -17.133 -9.666 1.00 88.44 142 GLY A C 1
ATOM 1133 O O . GLY A 1 142 ? 8.106 -18.169 -9.071 1.00 88.44 142 GLY A O 1
ATOM 1134 N N . PHE A 1 143 ? 8.696 -16.007 -9.021 1.00 92.19 143 PHE A N 1
ATOM 1135 C CA . PHE A 1 143 ? 8.681 -15.900 -7.562 1.00 92.19 143 PHE A CA 1
ATOM 1136 C C . PHE A 1 143 ? 7.279 -15.507 -7.075 1.00 92.19 143 PHE A C 1
ATOM 1138 O O . PHE A 1 143 ? 7.023 -14.348 -6.740 1.00 92.19 143 PHE A O 1
ATOM 1145 N N . ASP A 1 144 ? 6.348 -16.462 -7.138 1.00 94.25 144 ASP A N 1
ATOM 1146 C CA . ASP A 1 144 ? 4.967 -16.314 -6.671 1.00 94.25 144 ASP A CA 1
ATOM 1147 C C . ASP A 1 144 ? 4.364 -17.661 -6.254 1.00 94.25 144 ASP A C 1
ATOM 1149 O O . ASP A 1 144 ? 4.760 -18.711 -6.761 1.00 94.25 144 ASP A O 1
ATOM 1153 N N . TRP A 1 145 ? 3.361 -17.619 -5.382 1.00 92.25 145 TRP A N 1
ATOM 1154 C CA . TRP A 1 145 ? 2.523 -18.777 -5.087 1.00 92.25 145 TRP A CA 1
ATOM 1155 C C . TRP A 1 145 ? 1.457 -18.957 -6.176 1.00 92.25 145 TRP A C 1
ATOM 1157 O O . TRP A 1 145 ? 0.972 -17.965 -6.720 1.00 92.25 145 TRP A O 1
ATOM 1167 N N . PRO A 1 146 ? 1.068 -20.199 -6.509 1.00 88.31 146 PRO A N 1
ATOM 1168 C CA . PRO A 1 146 ? 0.014 -20.450 -7.491 1.00 88.31 146 PRO A CA 1
ATOM 1169 C C . PRO A 1 146 ? -1.394 -20.200 -6.931 1.00 88.31 146 PRO A C 1
ATOM 1171 O O . PRO A 1 146 ? -2.295 -19.847 -7.687 1.00 88.31 146 PRO A O 1
ATOM 1174 N N . ASP A 1 147 ? -1.567 -20.352 -5.615 1.00 91.88 147 ASP A N 1
ATOM 1175 C CA . ASP A 1 147 ? -2.855 -20.311 -4.928 1.00 91.88 147 ASP A CA 1
ATOM 1176 C C . ASP A 1 147 ? -2.836 -19.327 -3.754 1.00 91.88 147 ASP A C 1
ATOM 1178 O O . ASP A 1 147 ? -1.791 -19.033 -3.173 1.00 91.88 147 ASP A O 1
ATOM 1182 N N . ILE A 1 148 ? -4.022 -18.856 -3.363 1.00 95.19 148 ILE A N 1
ATOM 1183 C CA . ILE A 1 148 ? -4.184 -17.889 -2.268 1.00 95.19 148 ILE A CA 1
ATOM 1184 C C . ILE A 1 148 ? -4.026 -18.513 -0.873 1.00 95.19 148 ILE A C 1
ATOM 1186 O O . ILE A 1 148 ? -3.704 -17.799 0.072 1.00 95.19 148 ILE A O 1
ATOM 1190 N N . ALA A 1 149 ? -4.242 -19.825 -0.718 1.00 96.50 149 ALA A N 1
ATOM 1191 C CA . ALA A 1 149 ? -4.184 -20.485 0.591 1.00 96.50 149 ALA A CA 1
ATOM 1192 C C . ALA A 1 149 ? -2.794 -20.366 1.258 1.00 96.50 149 ALA A C 1
ATOM 1194 O O . ALA A 1 149 ? -2.745 -19.824 2.360 1.00 96.50 149 ALA A O 1
ATOM 1195 N N . PRO A 1 150 ? -1.670 -20.682 0.579 1.00 95.94 150 PRO A N 1
ATOM 1196 C CA . PRO A 1 150 ? -0.330 -20.435 1.124 1.00 95.94 150 PRO A CA 1
ATOM 1197 C C . PRO A 1 150 ? -0.056 -18.971 1.497 1.00 95.94 150 PRO A C 1
ATOM 1199 O O . PRO A 1 150 ? 0.739 -18.688 2.386 1.00 95.94 150 PRO A O 1
ATOM 1202 N N . VAL A 1 151 ? -0.707 -18.020 0.819 1.00 96.62 151 VAL A N 1
ATOM 1203 C CA . VAL A 1 151 ? -0.554 -16.587 1.109 1.00 96.62 151 VAL A CA 1
ATOM 1204 C C . VAL A 1 151 ? -1.274 -16.208 2.401 1.00 96.62 151 VAL A C 1
ATOM 1206 O O . VAL A 1 151 ? -0.772 -15.382 3.159 1.00 96.62 151 VAL A O 1
ATOM 1209 N N . ILE A 1 152 ? -2.438 -16.810 2.665 1.00 97.81 152 ILE A N 1
ATOM 1210 C CA . ILE A 1 152 ? -3.149 -16.654 3.939 1.00 97.81 152 ILE A CA 1
ATOM 1211 C C . ILE A 1 152 ? -2.332 -17.281 5.068 1.00 97.81 152 ILE A C 1
ATOM 1213 O O . ILE A 1 152 ? -2.159 -16.633 6.097 1.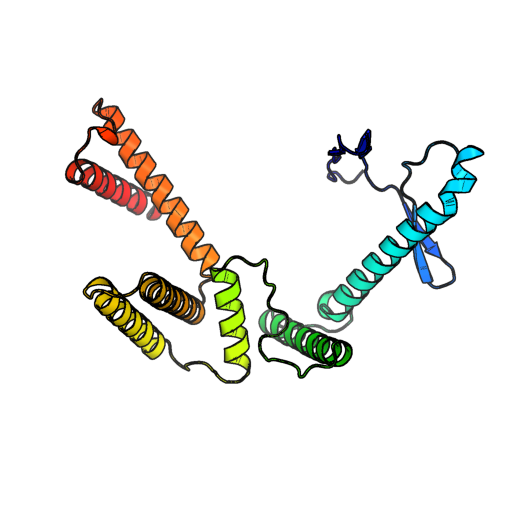00 97.81 152 ILE A O 1
ATOM 1217 N N . ASP A 1 153 ? -1.801 -18.488 4.858 1.00 97.62 153 ASP A N 1
ATOM 1218 C CA . ASP A 1 153 ? -0.959 -19.169 5.846 1.00 97.62 153 ASP A CA 1
ATOM 1219 C C . ASP A 1 153 ? 0.265 -18.316 6.200 1.00 97.62 153 ASP A C 1
ATOM 1221 O O . ASP A 1 153 ? 0.555 -18.133 7.379 1.00 97.62 153 ASP A O 1
ATOM 1225 N N . LYS A 1 154 ? 0.905 -17.685 5.203 1.00 96.75 154 LYS A N 1
ATOM 1226 C CA . LYS A 1 154 ? 2.013 -16.757 5.456 1.00 96.75 154 LYS A CA 1
ATOM 1227 C C . LYS A 1 154 ? 1.575 -15.541 6.275 1.00 96.75 154 LYS A C 1
ATOM 1229 O O . LYS A 1 154 ? 2.265 -15.175 7.206 1.00 96.75 154 LYS A O 1
ATOM 1234 N N . VAL A 1 155 ? 0.409 -14.938 6.019 1.00 98.19 155 VAL A N 1
ATOM 1235 C CA . VAL A 1 155 ? -0.094 -13.839 6.877 1.00 98.19 155 VAL A CA 1
ATOM 1236 C C . VAL A 1 155 ? -0.290 -14.291 8.328 1.00 98.19 155 VAL A C 1
ATOM 1238 O O . VAL A 1 155 ? -0.063 -13.504 9.241 1.00 98.19 155 VAL A O 1
ATOM 1241 N N . VAL A 1 156 ? -0.727 -15.533 8.553 1.00 98.19 156 VAL A N 1
ATOM 1242 C CA . VAL A 1 156 ? -0.861 -16.085 9.909 1.00 98.19 156 VAL A CA 1
ATOM 1243 C C . VAL A 1 156 ? 0.510 -16.288 10.557 1.00 98.19 156 VAL A C 1
ATOM 1245 O O . VAL A 1 156 ? 0.666 -15.934 11.719 1.00 98.19 156 VAL A O 1
ATOM 1248 N N . GLU A 1 157 ? 1.492 -16.795 9.815 1.00 96.94 157 GLU A N 1
ATOM 1249 C CA . GLU A 1 157 ? 2.884 -16.937 10.266 1.00 96.94 157 GLU A CA 1
ATOM 1250 C C . GLU A 1 157 ? 3.465 -15.594 10.743 1.00 96.94 157 GLU A C 1
ATOM 1252 O O . GLU A 1 157 ? 3.879 -15.499 11.894 1.00 96.94 157 GLU A O 1
ATOM 1257 N N . GLU A 1 158 ? 3.350 -14.533 9.935 1.00 97.75 158 GLU A N 1
ATOM 1258 C CA . GLU A 1 158 ? 3.835 -13.183 10.286 1.00 97.75 158 GLU A CA 1
ATOM 1259 C C . GLU A 1 158 ? 3.143 -12.606 11.538 1.00 97.75 158 GLU A C 1
ATOM 1261 O O . GLU A 1 158 ? 3.722 -11.839 12.306 1.00 97.75 158 GLU A O 1
ATOM 1266 N N . ILE A 1 159 ? 1.870 -12.955 11.779 1.00 97.50 159 ILE A N 1
ATOM 1267 C CA . ILE A 1 159 ? 1.170 -12.551 13.011 1.00 97.50 159 ILE A CA 1
ATOM 1268 C C . ILE A 1 159 ? 1.817 -13.204 14.234 1.00 97.50 159 ILE A C 1
ATOM 1270 O O . ILE A 1 159 ? 1.914 -12.561 15.281 1.00 97.50 159 ILE A O 1
ATOM 1274 N N . GLU A 1 160 ? 2.223 -14.467 14.130 1.00 96.12 160 GLU A N 1
ATOM 1275 C CA . GLU A 1 160 ? 2.862 -15.181 15.234 1.00 96.12 160 GLU A CA 1
ATOM 1276 C C . GLU A 1 160 ? 4.303 -14.696 15.468 1.00 96.12 160 GLU A C 1
ATOM 1278 O O . GLU A 1 160 ? 4.698 -14.554 16.625 1.00 96.12 160 GLU A O 1
ATOM 1283 N N . GLU A 1 161 ? 5.039 -14.325 14.415 1.00 93.94 161 GLU A N 1
ATOM 1284 C CA . GLU A 1 161 ? 6.358 -13.672 14.524 1.00 93.94 161 GLU A CA 1
ATOM 1285 C C . GLU A 1 161 ? 6.246 -12.311 15.236 1.00 93.94 161 GLU A C 1
ATOM 1287 O O . GLU A 1 161 ? 6.911 -12.073 16.249 1.00 93.94 161 GLU A O 1
ATOM 1292 N N . VAL A 1 162 ? 5.278 -11.472 14.841 1.00 94.81 162 VAL A N 1
ATOM 1293 C CA . VAL A 1 162 ? 4.970 -10.217 15.552 1.00 94.81 162 VAL A CA 1
ATOM 1294 C C . VAL A 1 162 ? 4.605 -10.465 17.022 1.00 94.81 162 VAL A C 1
ATOM 1296 O O . VAL A 1 162 ? 4.991 -9.686 17.896 1.00 94.81 162 VAL A O 1
ATOM 1299 N N . ARG A 1 163 ? 3.847 -11.524 17.340 1.00 93.38 163 ARG A N 1
ATOM 1300 C CA . ARG A 1 163 ? 3.491 -11.844 18.736 1.00 93.38 163 ARG A CA 1
ATOM 1301 C C . ARG A 1 163 ? 4.711 -12.207 19.573 1.00 93.38 163 ARG A C 1
ATOM 1303 O O . ARG A 1 163 ? 4.743 -11.804 20.738 1.00 93.38 163 ARG A O 1
ATOM 1310 N N . ALA A 1 164 ? 5.661 -12.954 19.015 1.00 90.31 164 ALA A N 1
ATOM 1311 C CA . ALA A 1 164 ? 6.894 -13.320 19.703 1.00 90.31 164 ALA A CA 1
ATOM 1312 C C . ALA A 1 164 ? 7.698 -12.060 20.064 1.00 90.31 164 ALA A C 1
ATOM 1314 O O . ALA A 1 164 ? 7.949 -11.808 21.242 1.00 90.31 164 ALA A O 1
ATOM 1315 N N . GLU A 1 165 ? 7.939 -11.177 19.091 1.00 89.88 165 GLU A N 1
ATOM 1316 C CA . GLU A 1 165 ? 8.713 -9.941 19.298 1.00 89.88 165 GLU A CA 1
ATOM 1317 C C . GLU A 1 165 ? 8.021 -8.894 20.191 1.00 89.88 165 GLU A C 1
ATOM 1319 O O . GLU A 1 165 ? 8.668 -8.000 20.745 1.00 89.88 165 GLU A O 1
ATOM 1324 N N . LEU A 1 166 ? 6.694 -8.967 20.343 1.00 86.44 166 LEU A N 1
ATOM 1325 C CA . LEU A 1 166 ? 5.940 -8.131 21.286 1.00 86.44 166 LEU A CA 1
ATOM 1326 C C . LEU A 1 166 ? 5.905 -8.693 22.713 1.00 86.44 166 LEU A C 1
ATOM 1328 O O . LEU A 1 166 ? 5.639 -7.931 23.644 1.00 86.44 166 LEU A O 1
ATOM 1332 N N . SER A 1 167 ? 6.096 -10.003 22.875 1.00 78.94 167 SER A N 1
ATOM 1333 C CA . SER A 1 167 ? 6.034 -10.681 24.177 1.00 78.94 167 SER A CA 1
ATOM 1334 C C . SER A 1 167 ? 7.401 -10.763 24.860 1.00 78.94 167 SER A C 1
ATOM 1336 O O . SER A 1 167 ? 7.452 -10.871 26.086 1.00 78.94 167 SER A O 1
ATOM 1338 N N . ASP A 1 168 ? 8.478 -10.669 24.080 1.00 70.88 168 ASP A N 1
ATOM 1339 C CA . ASP A 1 168 ? 9.865 -10.718 24.539 1.00 70.88 168 ASP A CA 1
ATOM 1340 C C . ASP A 1 168 ? 10.482 -9.309 24.707 1.00 70.88 168 ASP A C 1
ATOM 1342 O O . ASP A 1 168 ? 9.910 -8.297 24.294 1.00 70.88 168 ASP A O 1
ATOM 1346 N N . ASP A 1 169 ? 11.702 -9.227 25.262 1.00 71.88 169 ASP A N 1
ATOM 1347 C CA . ASP A 1 169 ? 12.545 -8.010 25.312 1.00 71.88 169 ASP A CA 1
ATOM 1348 C C . ASP A 1 169 ? 13.075 -7.599 23.912 1.00 71.88 169 ASP A C 1
ATOM 1350 O O . ASP A 1 169 ? 14.183 -7.066 23.771 1.00 71.88 169 ASP A O 1
ATOM 1354 N N . GLY A 1 170 ? 12.298 -7.869 22.858 1.00 65.81 170 GLY A N 1
ATOM 1355 C CA . GLY A 1 170 ? 12.638 -7.623 21.465 1.00 65.81 170 GLY A CA 1
ATOM 1356 C C . GLY A 1 170 ? 13.090 -6.182 21.243 1.00 65.81 170 GLY A C 1
ATOM 1357 O O . GLY A 1 170 ? 12.598 -5.222 21.859 1.00 65.81 170 GLY A O 1
ATOM 1358 N N . SER A 1 171 ? 14.066 -6.003 20.356 1.00 86.06 171 SER A N 1
ATOM 1359 C CA . SER A 1 171 ? 14.549 -4.661 20.038 1.00 86.06 171 SER A CA 1
ATOM 1360 C C . SER A 1 171 ? 13.463 -3.854 19.317 1.00 86.06 171 SER A C 1
ATOM 1362 O O . SER A 1 171 ? 12.543 -4.397 18.704 1.00 86.06 171 SER A O 1
ATOM 1364 N N . ALA A 1 172 ? 13.553 -2.525 19.385 1.00 88.19 172 ALA A N 1
ATOM 1365 C CA . ALA A 1 172 ? 12.655 -1.675 18.605 1.00 88.19 172 ALA A CA 1
ATOM 1366 C C . ALA A 1 172 ? 12.768 -1.947 17.097 1.00 88.19 172 ALA A C 1
ATOM 1368 O O . ALA A 1 172 ? 11.755 -1.868 16.409 1.00 88.19 172 ALA A O 1
ATOM 1369 N N . ASP A 1 173 ? 13.962 -2.310 16.627 1.00 90.31 173 ASP A N 1
ATOM 1370 C CA . ASP A 1 173 ? 14.222 -2.630 15.226 1.00 90.31 173 ASP A CA 1
ATOM 1371 C C . ASP A 1 173 ? 13.556 -3.952 14.823 1.00 90.31 173 ASP A C 1
ATOM 1373 O O . ASP A 1 173 ? 12.851 -3.982 13.822 1.00 90.31 173 ASP A O 1
ATOM 1377 N N . ALA A 1 174 ? 13.650 -4.994 15.658 1.00 90.44 174 ALA A N 1
ATOM 1378 C CA . ALA A 1 174 ? 12.983 -6.276 15.404 1.00 90.44 174 ALA A CA 1
ATOM 1379 C C . ALA A 1 174 ? 11.461 -6.104 15.257 1.00 90.44 174 ALA A C 1
ATOM 1381 O O . ALA A 1 174 ? 10.862 -6.564 14.292 1.00 90.44 174 ALA A O 1
ATOM 1382 N N . ARG A 1 175 ? 10.829 -5.314 16.136 1.00 92.19 175 ARG A N 1
ATOM 1383 C CA . ARG A 1 175 ? 9.397 -4.996 15.998 1.00 92.19 175 ARG A CA 1
ATOM 1384 C C . ARG A 1 175 ? 9.062 -4.247 14.708 1.00 92.19 175 ARG A C 1
ATOM 1386 O O . ARG A 1 175 ? 7.957 -4.403 14.196 1.00 92.19 175 ARG A O 1
ATOM 1393 N N . ILE A 1 176 ? 9.952 -3.378 14.228 1.00 94.00 176 ILE A N 1
ATOM 1394 C CA . ILE A 1 176 ? 9.743 -2.652 12.968 1.00 94.00 176 ILE A CA 1
ATOM 1395 C C . ILE A 1 176 ? 9.786 -3.625 11.791 1.00 94.00 176 ILE A C 1
ATOM 1397 O O . ILE A 1 176 ? 8.929 -3.513 10.911 1.00 94.00 176 ILE A O 1
ATOM 1401 N N . ASP A 1 177 ? 10.737 -4.558 11.800 1.00 93.88 177 ASP A N 1
ATOM 1402 C CA . ASP A 1 177 ? 10.907 -5.555 10.746 1.00 93.88 177 ASP A CA 1
ATOM 1403 C C . ASP A 1 177 ? 9.688 -6.487 10.676 1.00 93.88 177 ASP A C 1
ATOM 1405 O O . ASP A 1 177 ? 9.017 -6.505 9.645 1.00 93.88 177 ASP A O 1
ATOM 1409 N N . GLU A 1 178 ? 9.282 -7.109 11.788 1.00 95.94 178 GLU A N 1
ATOM 1410 C CA . GLU A 1 178 ? 8.140 -8.043 11.793 1.00 95.94 178 GLU A CA 1
ATOM 1411 C C . GLU A 1 178 ? 6.803 -7.358 11.453 1.00 95.94 178 GLU A C 1
ATOM 1413 O O . GLU A 1 178 ? 5.961 -7.882 10.720 1.00 95.94 178 GLU A O 1
ATOM 1418 N N . ILE A 1 179 ? 6.578 -6.124 11.931 1.00 96.38 179 ILE A N 1
ATOM 1419 C CA . ILE A 1 179 ? 5.393 -5.349 11.518 1.00 96.38 179 ILE A CA 1
ATOM 1420 C C . ILE A 1 179 ? 5.467 -5.028 10.018 1.00 96.38 179 ILE A C 1
ATOM 1422 O O . ILE A 1 179 ? 4.438 -5.009 9.332 1.00 96.38 179 ILE A O 1
ATOM 1426 N N . GLY A 1 180 ? 6.665 -4.747 9.505 1.00 97.38 180 GLY A N 1
ATOM 1427 C CA . GLY A 1 180 ? 6.922 -4.529 8.088 1.00 97.38 180 GLY A CA 1
ATOM 1428 C C . GLY A 1 180 ? 6.560 -5.747 7.243 1.00 97.38 180 GLY A C 1
ATOM 1429 O O . GLY A 1 180 ? 5.842 -5.594 6.246 1.00 97.38 180 GLY A O 1
ATOM 1430 N N . ASP A 1 181 ? 6.980 -6.934 7.667 1.00 97.69 181 ASP A N 1
ATOM 1431 C CA . ASP A 1 181 ? 6.746 -8.188 6.955 1.00 97.69 181 ASP A CA 1
ATOM 1432 C C . ASP A 1 181 ? 5.274 -8.617 7.018 1.00 97.69 181 ASP A C 1
ATOM 1434 O O . ASP A 1 181 ? 4.682 -8.914 5.972 1.00 97.69 181 ASP A O 1
ATOM 1438 N N . LEU A 1 182 ? 4.591 -8.427 8.154 1.00 98.31 182 LEU A N 1
ATOM 1439 C CA . LEU A 1 182 ? 3.134 -8.575 8.242 1.00 98.31 182 LEU A CA 1
ATOM 1440 C C . LEU A 1 182 ? 2.388 -7.656 7.257 1.00 98.31 182 LEU A C 1
ATOM 1442 O O . LEU A 1 182 ? 1.456 -8.081 6.558 1.00 98.31 182 LEU A O 1
ATOM 1446 N N . LEU A 1 183 ? 2.778 -6.379 7.167 1.00 98.44 183 LEU A N 1
ATOM 1447 C CA . LEU A 1 183 ? 2.189 -5.442 6.204 1.00 98.44 183 LEU A CA 1
ATOM 1448 C C . LEU A 1 183 ? 2.487 -5.866 4.758 1.00 98.44 183 LEU A C 1
ATOM 1450 O O . LEU A 1 183 ? 1.611 -5.763 3.890 1.00 98.44 183 LEU A O 1
ATOM 1454 N N . PHE A 1 184 ? 3.693 -6.367 4.489 1.00 98.06 184 PHE A N 1
ATOM 1455 C CA . PHE A 1 184 ? 4.092 -6.866 3.177 1.00 98.06 184 PHE A CA 1
ATOM 1456 C C . PHE A 1 184 ? 3.294 -8.119 2.776 1.00 98.06 184 PHE A C 1
ATOM 1458 O O . PHE A 1 184 ? 2.794 -8.194 1.644 1.00 98.06 184 PHE A O 1
ATOM 1465 N N . ALA A 1 185 ? 3.077 -9.053 3.702 1.00 98.06 185 ALA A N 1
ATOM 1466 C CA . ALA A 1 185 ? 2.248 -10.239 3.510 1.00 98.06 185 ALA A CA 1
ATOM 1467 C C . ALA A 1 185 ? 0.775 -9.869 3.270 1.00 98.06 185 ALA A C 1
ATOM 1469 O O . ALA A 1 185 ? 0.140 -10.400 2.355 1.00 98.06 185 ALA A O 1
ATOM 1470 N N . CYS A 1 186 ? 0.242 -8.871 3.984 1.00 98.44 186 CYS A N 1
ATOM 1471 C CA . CYS A 1 186 ? -1.104 -8.341 3.739 1.00 98.44 186 CYS A CA 1
ATOM 1472 C C . CYS A 1 186 ? -1.257 -7.747 2.327 1.00 98.44 186 CYS A C 1
ATOM 1474 O O . CYS A 1 186 ? -2.297 -7.917 1.682 1.00 98.44 186 CYS A O 1
ATOM 1476 N N . VAL A 1 187 ? -0.225 -7.065 1.816 1.00 98.31 187 VAL A N 1
ATOM 1477 C CA . VAL A 1 187 ? -0.202 -6.583 0.425 1.00 98.31 187 VAL A CA 1
ATOM 1478 C C . VAL A 1 187 ? -0.205 -7.754 -0.559 1.00 98.31 187 VAL A C 1
ATOM 1480 O O . VAL A 1 187 ? -0.931 -7.705 -1.555 1.00 98.31 187 VAL A O 1
ATOM 1483 N N . ASN A 1 188 ? 0.528 -8.827 -0.254 1.00 97.75 188 ASN A N 1
ATOM 1484 C CA . ASN A 1 188 ? 0.553 -10.029 -1.082 1.00 97.75 188 ASN A CA 1
ATOM 1485 C C . ASN A 1 188 ? -0.816 -10.716 -1.139 1.00 97.75 188 ASN A C 1
ATOM 1487 O O . ASN A 1 188 ? -1.286 -11.078 -2.220 1.00 97.75 188 ASN A O 1
ATOM 1491 N N . LEU A 1 189 ? -1.501 -10.801 0.002 1.00 98.12 189 LEU A N 1
ATOM 1492 C CA . LEU A 1 189 ? -2.871 -11.297 0.087 1.00 98.12 189 LEU A CA 1
ATOM 1493 C C . LEU A 1 189 ? -3.838 -10.446 -0.746 1.00 98.12 189 LEU A 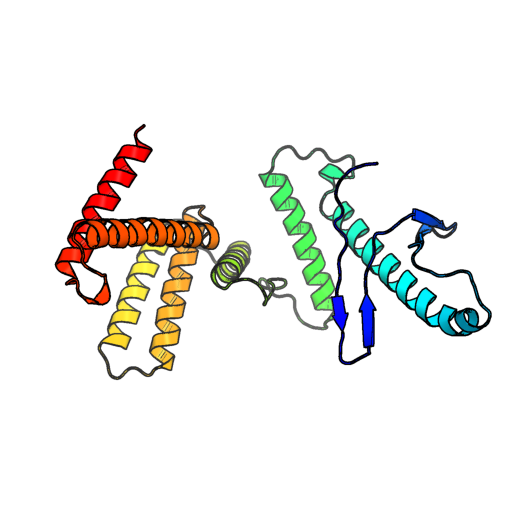C 1
ATOM 1495 O O . LEU A 1 189 ? -4.621 -10.985 -1.528 1.00 98.12 189 LEU A O 1
ATOM 1499 N N . ALA A 1 190 ? -3.769 -9.115 -0.628 1.00 97.75 190 ALA A N 1
ATOM 1500 C CA . ALA A 1 190 ? -4.602 -8.214 -1.424 1.00 97.75 190 ALA A CA 1
ATOM 1501 C C . ALA A 1 190 ? -4.359 -8.403 -2.930 1.00 97.75 190 ALA A C 1
ATOM 1503 O O . ALA A 1 190 ? -5.313 -8.509 -3.704 1.00 97.75 190 ALA A O 1
ATOM 1504 N N . ARG A 1 191 ? -3.090 -8.517 -3.340 1.00 96.62 191 ARG A N 1
ATOM 1505 C CA . ARG A 1 191 ? -2.696 -8.756 -4.731 1.00 96.62 191 ARG A CA 1
ATOM 1506 C C . ARG A 1 191 ? -3.286 -10.057 -5.277 1.00 96.62 191 ARG A C 1
ATOM 1508 O O . ARG A 1 191 ? -3.840 -10.034 -6.377 1.00 96.62 191 ARG A O 1
ATOM 1515 N N . HIS A 1 192 ? -3.187 -11.150 -4.520 1.00 96.75 192 HIS A N 1
ATOM 1516 C CA . HIS A 1 192 ? -3.764 -12.459 -4.860 1.00 96.75 192 HIS A CA 1
ATOM 1517 C C . HIS A 1 192 ? -5.295 -12.436 -4.917 1.00 96.75 192 HIS A C 1
ATOM 1519 O O . HIS A 1 192 ? -5.895 -13.066 -5.782 1.00 96.75 192 HIS A O 1
ATOM 1525 N N . ALA A 1 193 ? -5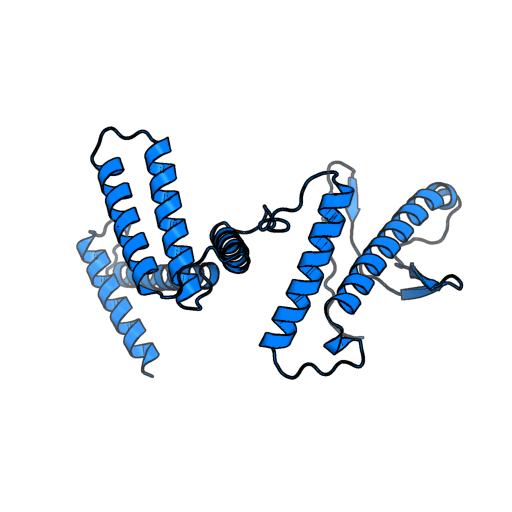.935 -11.624 -4.076 1.00 96.31 193 ALA A N 1
ATOM 1526 C CA . ALA A 1 193 ? -7.376 -11.389 -4.116 1.00 96.31 193 ALA A CA 1
ATOM 1527 C C . ALA A 1 193 ? -7.832 -10.449 -5.258 1.00 96.31 193 ALA A C 1
ATOM 1529 O O . ALA A 1 193 ? -9.020 -10.144 -5.363 1.00 96.31 193 ALA A O 1
ATOM 1530 N N . GLY A 1 194 ? -6.916 -9.945 -6.095 1.00 94.75 194 GLY A N 1
ATOM 1531 C CA . GLY A 1 194 ? -7.236 -8.986 -7.159 1.00 94.75 194 GLY A CA 1
ATOM 1532 C C . GLY A 1 194 ? -7.619 -7.593 -6.644 1.00 94.75 194 GLY A C 1
ATOM 1533 O O . GLY A 1 194 ? -8.301 -6.838 -7.335 1.00 94.75 194 GLY A O 1
ATOM 1534 N N . VAL A 1 195 ? -7.195 -7.243 -5.429 1.00 96.38 195 VAL A N 1
ATOM 1535 C CA . VAL A 1 195 ? -7.520 -5.987 -4.750 1.00 96.38 195 VAL A CA 1
ATOM 1536 C C . VAL A 1 195 ? -6.307 -5.057 -4.753 1.00 96.38 195 VAL A C 1
ATOM 1538 O O . VAL A 1 195 ? -5.201 -5.456 -4.402 1.00 96.38 195 VAL A O 1
ATOM 1541 N N . ASP A 1 196 ? -6.516 -3.786 -5.108 1.00 95.56 196 ASP A N 1
ATOM 1542 C CA . ASP A 1 196 ? -5.510 -2.736 -4.908 1.00 95.56 196 ASP A CA 1
ATOM 1543 C C . ASP A 1 196 ? -5.399 -2.424 -3.397 1.00 95.56 196 ASP A C 1
ATOM 1545 O O . ASP A 1 196 ? -6.376 -1.937 -2.808 1.00 95.56 196 ASP A O 1
ATOM 1549 N N . PRO A 1 197 ? -4.245 -2.690 -2.753 1.00 96.81 197 PRO A N 1
ATOM 1550 C CA . PRO A 1 197 ? -4.087 -2.531 -1.306 1.00 96.81 197 PRO A CA 1
ATOM 1551 C C . PRO A 1 197 ? -4.198 -1.070 -0.853 1.00 96.81 197 PRO A C 1
ATOM 1553 O O . PRO A 1 197 ? -4.758 -0.786 0.206 1.00 96.81 197 PRO A O 1
ATOM 1556 N N . GLU A 1 198 ? -3.730 -0.124 -1.668 1.00 96.00 198 GLU A N 1
ATOM 1557 C CA . GLU A 1 198 ? -3.795 1.306 -1.371 1.00 96.00 198 GLU A CA 1
ATOM 1558 C C . GLU A 1 198 ? -5.251 1.793 -1.425 1.00 96.00 198 GLU A C 1
ATOM 1560 O O . GLU A 1 198 ? -5.727 2.517 -0.545 1.00 96.00 198 GLU A O 1
ATOM 1565 N N . ALA A 1 199 ? -6.002 1.364 -2.443 1.00 95.56 199 ALA A N 1
ATOM 1566 C CA . ALA A 1 199 ? -7.426 1.662 -2.546 1.00 95.56 199 ALA A CA 1
ATOM 1567 C C . ALA A 1 199 ? -8.236 1.009 -1.414 1.00 95.56 199 ALA A C 1
ATOM 1569 O O . ALA A 1 199 ? -9.155 1.637 -0.874 1.00 95.56 199 ALA A O 1
ATOM 1570 N N . ALA A 1 200 ? -7.890 -0.223 -1.031 1.00 97.38 200 ALA A N 1
ATOM 1571 C CA . ALA A 1 200 ? -8.527 -0.938 0.068 1.00 97.38 200 ALA A CA 1
ATOM 1572 C C . ALA A 1 200 ? -8.335 -0.214 1.406 1.00 97.38 200 ALA A C 1
ATOM 1574 O O . ALA A 1 200 ? -9.326 0.048 2.098 1.00 97.38 200 ALA A O 1
ATOM 1575 N N . LEU A 1 201 ? -7.099 0.182 1.736 1.00 97.38 201 LEU A N 1
ATOM 1576 C CA . LEU A 1 201 ? -6.812 0.914 2.969 1.00 97.38 201 LEU A CA 1
ATOM 1577 C C . LEU A 1 201 ? -7.483 2.292 2.970 1.00 97.38 201 LEU A C 1
ATOM 1579 O O . LEU A 1 201 ? -8.140 2.654 3.944 1.00 97.38 201 LEU A O 1
ATOM 1583 N N . ARG A 1 202 ? -7.441 3.028 1.851 1.00 97.25 202 ARG A N 1
ATOM 1584 C CA . ARG A 1 202 ? -8.143 4.318 1.728 1.00 97.25 202 ARG A CA 1
ATOM 1585 C C . ARG A 1 202 ? -9.639 4.187 2.016 1.00 97.25 202 ARG A C 1
ATOM 1587 O O . ARG A 1 202 ? -10.214 5.011 2.726 1.00 97.25 202 ARG A O 1
ATOM 1594 N N . ARG A 1 203 ? -10.278 3.130 1.505 1.00 96.44 203 ARG A N 1
ATOM 1595 C CA . ARG A 1 203 ? -11.695 2.840 1.769 1.00 96.44 203 ARG A CA 1
ATOM 1596 C C . ARG A 1 203 ? -11.940 2.445 3.227 1.00 96.44 203 ARG A C 1
ATOM 1598 O O . ARG A 1 203 ? -12.994 2.771 3.777 1.00 96.44 203 ARG A O 1
ATOM 1605 N N . ALA A 1 204 ? -11.006 1.730 3.853 1.00 96.81 204 ALA A N 1
ATOM 1606 C CA . ALA A 1 204 ? -11.080 1.395 5.271 1.00 96.81 204 ALA A CA 1
ATOM 1607 C C . ALA A 1 204 ? -10.995 2.654 6.150 1.00 96.81 204 ALA A C 1
ATOM 1609 O O . ALA A 1 204 ? -11.845 2.808 7.027 1.00 96.81 204 ALA A O 1
ATOM 1610 N N . ASN A 1 205 ? -10.080 3.578 5.842 1.00 97.31 205 ASN A N 1
ATOM 1611 C CA . ASN A 1 205 ? -9.915 4.850 6.552 1.00 97.31 205 ASN A CA 1
ATOM 1612 C C . ASN A 1 205 ? -11.178 5.714 6.456 1.00 97.31 205 ASN A C 1
ATOM 1614 O O . ASN A 1 205 ? -11.732 6.105 7.476 1.00 97.31 205 ASN A O 1
ATOM 1618 N N . GLN A 1 206 ? -11.728 5.900 5.251 1.00 97.19 206 GLN A N 1
ATOM 1619 C CA . GLN A 1 206 ? -12.985 6.644 5.064 1.00 97.19 206 GLN A CA 1
ATOM 1620 C C . GLN A 1 206 ? -14.151 6.043 5.863 1.00 97.19 206 GLN A C 1
ATOM 1622 O O . GLN A 1 206 ? -14.979 6.758 6.425 1.00 97.19 206 GLN A O 1
ATOM 1627 N N . LYS A 1 207 ? -14.231 4.707 5.921 1.00 95.75 207 LYS A N 1
ATOM 1628 C CA . LYS A 1 207 ? -15.245 3.993 6.706 1.00 95.75 207 LYS A CA 1
ATOM 1629 C C . LYS A 1 207 ? -15.034 4.194 8.208 1.00 95.75 207 LYS A C 1
ATOM 1631 O O . LYS A 1 207 ? -16.022 4.308 8.927 1.00 95.75 207 LYS A O 1
ATOM 1636 N N . PHE A 1 208 ? -13.787 4.208 8.674 1.00 96.94 208 PHE A N 1
ATOM 1637 C CA . PHE A 1 208 ? -13.455 4.500 10.065 1.00 96.94 208 PHE A CA 1
ATOM 1638 C C . PHE A 1 208 ? -13.850 5.935 10.429 1.00 96.94 208 PHE A C 1
ATOM 1640 O O . PHE A 1 208 ? -14.630 6.115 11.357 1.00 96.94 208 PHE A O 1
ATOM 1647 N N . GLU A 1 209 ? -13.426 6.928 9.641 1.00 97.62 209 GLU A N 1
ATOM 1648 C CA . GLU A 1 209 ? -13.763 8.345 9.844 1.00 97.62 209 GLU A CA 1
ATOM 1649 C C . GLU A 1 209 ? -15.276 8.577 9.899 1.00 97.62 209 GLU A C 1
ATOM 1651 O O . GLU A 1 209 ? -15.784 9.211 10.820 1.00 97.62 209 GLU A O 1
ATOM 1656 N N . HIS A 1 210 ? -16.016 8.026 8.932 1.00 96.56 210 HIS A N 1
ATOM 1657 C CA . HIS A 1 210 ? -17.476 8.138 8.891 1.00 96.56 210 HIS A CA 1
ATOM 1658 C C . HIS A 1 210 ? -18.135 7.553 10.144 1.00 96.56 210 HIS A C 1
ATOM 1660 O O . HIS A 1 210 ? -19.085 8.126 10.679 1.00 96.56 210 HIS A O 1
ATOM 1666 N N . ARG A 1 211 ? -17.641 6.409 10.625 1.00 96.94 211 ARG A N 1
ATOM 1667 C CA . ARG A 1 211 ? -18.195 5.762 11.817 1.00 96.94 211 ARG A CA 1
ATOM 1668 C C . ARG A 1 211 ? -17.853 6.510 13.088 1.00 96.94 211 ARG A C 1
ATOM 1670 O O . ARG A 1 211 ? -18.742 6.710 13.907 1.00 96.94 211 ARG A O 1
ATOM 1677 N N . PHE A 1 212 ? -16.611 6.961 13.214 1.00 96.44 212 PHE A N 1
ATOM 1678 C CA . PHE A 1 212 ? -16.161 7.716 14.372 1.00 96.44 212 PHE A CA 1
ATOM 1679 C C . PHE A 1 212 ? -16.913 9.047 14.495 1.00 96.44 212 PHE A C 1
ATOM 1681 O O . PHE A 1 212 ? -17.426 9.353 15.563 1.00 96.44 212 PHE A O 1
ATOM 1688 N N . ARG A 1 213 ? -17.151 9.758 13.384 1.00 96.50 213 ARG A N 1
ATOM 1689 C CA . ARG A 1 213 ? -18.033 10.944 13.376 1.00 96.50 213 ARG A CA 1
ATOM 1690 C C . ARG A 1 213 ? -19.466 10.633 13.809 1.00 96.50 213 ARG A C 1
ATOM 1692 O O . ARG A 1 213 ? -20.135 11.467 14.415 1.00 96.50 213 ARG A O 1
ATOM 1699 N N . GLY A 1 214 ? -19.954 9.431 13.501 1.00 96.00 214 GLY A N 1
ATOM 1700 C CA . GLY A 1 214 ? -21.239 8.944 14.002 1.00 96.00 214 GLY A CA 1
ATOM 1701 C C . GLY A 1 214 ? -21.245 8.748 15.520 1.00 96.00 214 GLY A C 1
ATOM 1702 O O . GLY A 1 214 ? -22.223 9.122 16.161 1.00 96.00 214 GLY A O 1
ATOM 1703 N N . VAL A 1 215 ? -20.151 8.227 16.089 1.00 96.56 215 VAL A N 1
ATOM 1704 C CA . VAL A 1 215 ? -19.948 8.135 17.547 1.00 96.56 215 VAL A CA 1
ATOM 1705 C C . VAL A 1 215 ? -19.935 9.526 18.175 1.00 96.56 215 VAL A C 1
ATOM 1707 O O . VAL A 1 215 ? -20.686 9.769 19.113 1.00 96.56 215 VAL A O 1
ATOM 1710 N N . GLU A 1 216 ? -19.163 10.462 17.617 1.00 96.75 216 GLU A N 1
ATOM 1711 C CA . GLU A 1 216 ? -19.103 11.853 18.091 1.00 96.75 216 GLU A CA 1
ATOM 1712 C C . GLU A 1 216 ? -20.484 12.517 18.081 1.00 96.75 216 GLU A C 1
ATOM 1714 O O . GLU A 1 216 ? -20.880 13.151 19.055 1.00 96.75 216 GLU A O 1
ATOM 1719 N N . THR A 1 217 ? -21.251 12.323 17.005 1.00 96.31 217 THR A N 1
ATOM 1720 C CA . THR A 1 217 ? -22.611 12.869 16.883 1.00 96.31 217 THR A CA 1
ATOM 1721 C C . THR A 1 217 ? -23.562 12.266 17.919 1.00 96.31 217 THR A C 1
ATOM 1723 O O . THR A 1 217 ? -24.392 12.981 18.477 1.00 96.31 217 THR A O 1
ATOM 1726 N N . ALA A 1 218 ? -23.460 10.959 18.180 1.00 95.25 218 ALA A N 1
ATOM 1727 C CA . ALA A 1 218 ? -24.312 10.280 19.151 1.00 95.25 218 ALA A CA 1
ATOM 1728 C C . ALA A 1 218 ? -24.006 10.738 20.585 1.00 95.25 218 ALA A C 1
ATOM 1730 O O . ALA A 1 218 ? -24.925 11.094 21.316 1.00 95.25 218 ALA A O 1
ATOM 1731 N N . LEU A 1 219 ? -22.723 10.837 20.945 1.00 96.00 219 LEU A N 1
ATOM 1732 C CA . LEU A 1 219 ? -22.294 11.360 22.243 1.00 96.00 219 LEU A CA 1
ATOM 1733 C C . LEU A 1 219 ? -22.699 12.824 22.432 1.00 96.00 219 LEU A C 1
ATOM 1735 O O . LEU A 1 219 ? -23.188 13.193 23.498 1.00 96.00 219 LEU A O 1
ATOM 1739 N N . ALA A 1 220 ? -22.564 13.649 21.391 1.00 94.81 220 ALA A N 1
ATOM 1740 C CA . ALA A 1 220 ? -22.981 15.046 21.446 1.00 94.81 220 ALA A CA 1
ATOM 1741 C C . ALA A 1 220 ? -24.490 15.187 21.709 1.00 94.81 220 ALA A C 1
ATOM 1743 O O . ALA A 1 220 ? -24.898 16.078 22.452 1.00 94.81 220 ALA A O 1
ATOM 1744 N N . ALA A 1 221 ? -25.320 14.286 21.167 1.00 94.75 221 ALA A N 1
ATOM 1745 C CA . ALA A 1 221 ? -26.755 14.247 21.458 1.00 94.75 221 ALA A CA 1
ATOM 1746 C C . ALA A 1 221 ? -27.064 13.889 22.928 1.00 94.75 221 ALA A C 1
ATOM 1748 O O . ALA A 1 221 ? -28.127 14.244 23.435 1.00 94.75 221 ALA A O 1
ATOM 1749 N N . GLU A 1 222 ? -26.126 13.244 23.625 1.00 94.56 222 GLU A N 1
ATOM 1750 C CA . GLU A 1 222 ? -26.178 12.964 25.066 1.00 94.56 222 GLU A CA 1
ATOM 1751 C C . GLU A 1 222 ? -25.489 14.043 25.920 1.00 94.56 222 GLU A C 1
ATOM 1753 O O . GLU A 1 222 ? -25.333 13.868 27.127 1.00 94.56 222 GLU A O 1
ATOM 1758 N N . ASN A 1 223 ? -25.070 15.165 25.321 1.00 94.38 223 ASN A N 1
ATOM 1759 C CA . ASN A 1 223 ? -24.237 16.193 25.958 1.00 94.38 223 ASN A CA 1
ATOM 1760 C C . ASN A 1 223 ? -22.905 15.650 26.515 1.00 94.38 223 ASN A C 1
ATOM 1762 O O . ASN A 1 223 ? -22.359 16.190 27.479 1.00 94.38 223 ASN A O 1
ATOM 1766 N N . LYS A 1 224 ? -22.365 14.589 25.904 1.00 92.69 224 LYS A N 1
ATOM 1767 C CA . LYS A 1 224 ? -21.049 14.018 26.211 1.00 92.69 224 LYS A CA 1
ATOM 1768 C C . LYS A 1 224 ? -20.054 14.305 25.088 1.00 92.69 224 LYS A C 1
ATOM 1770 O O . LYS A 1 224 ? -20.420 14.549 23.940 1.00 92.69 224 LYS A O 1
ATOM 1775 N N . SER A 1 225 ? -18.770 14.231 25.424 1.00 91.06 225 SER A N 1
ATOM 1776 C CA . SER A 1 225 ? -17.658 14.279 24.470 1.00 91.06 225 SER A CA 1
ATOM 1777 C C . SER A 1 225 ? -16.924 12.939 24.428 1.00 91.06 225 SER A C 1
ATOM 1779 O O . SER A 1 225 ? -17.006 12.157 25.373 1.00 91.06 225 SER A O 1
ATOM 1781 N N . THR A 1 226 ? -16.148 12.687 23.373 1.00 87.19 226 THR A N 1
ATOM 1782 C CA . THR A 1 226 ? -15.281 11.498 23.280 1.00 87.19 226 THR A CA 1
ATOM 1783 C C . THR A 1 226 ? -14.237 11.433 24.396 1.00 87.19 226 THR A C 1
ATOM 1785 O O . THR A 1 226 ? -13.910 10.345 24.849 1.00 87.19 226 THR A O 1
ATOM 1788 N N . GLY A 1 227 ? -13.755 12.579 24.891 1.00 89.62 227 GLY A N 1
ATOM 1789 C CA . GLY A 1 227 ? -12.799 12.632 26.004 1.00 89.62 227 GLY A CA 1
ATOM 1790 C C . GLY A 1 227 ? -13.404 12.308 27.375 1.00 89.62 227 GLY A C 1
ATOM 1791 O O . GLY A 1 227 ? -12.668 12.008 28.308 1.00 89.62 227 GLY A O 1
ATOM 1792 N N . SER A 1 228 ? -14.732 12.377 27.505 1.00 89.62 228 SER A N 1
ATOM 1793 C CA . SER A 1 228 ? -15.465 12.117 28.751 1.00 89.62 228 SER A CA 1
ATOM 1794 C C . SER A 1 228 ? -16.253 10.805 28.729 1.00 89.62 228 SER A C 1
ATOM 1796 O O . SER A 1 228 ? -16.843 10.442 29.742 1.00 89.62 228 SER A O 1
ATOM 1798 N N . ALA A 1 229 ? -16.322 10.142 27.574 1.00 91.56 229 ALA A N 1
ATOM 1799 C CA . ALA A 1 229 ? -17.014 8.875 27.392 1.00 91.56 229 ALA A CA 1
ATOM 1800 C C . ALA A 1 229 ? -16.066 7.705 27.673 1.00 91.56 229 ALA A C 1
ATOM 1802 O O . ALA A 1 229 ? -14.873 7.756 27.370 1.00 91.56 229 ALA A O 1
ATOM 1803 N N . SER A 1 230 ? -16.607 6.628 28.226 1.00 94.06 230 SER A N 1
ATOM 1804 C CA . SER A 1 230 ? -15.896 5.359 28.347 1.00 94.06 230 SER A CA 1
ATOM 1805 C C . SER A 1 230 ? -15.733 4.677 26.982 1.00 94.06 230 SER A C 1
ATOM 1807 O O . SER A 1 230 ? -16.469 4.946 26.027 1.00 94.06 230 SER A O 1
ATOM 1809 N N . LEU A 1 231 ? -14.770 3.754 26.890 1.00 92.88 231 LEU A N 1
ATOM 1810 C CA . LEU A 1 231 ? -14.590 2.919 25.698 1.00 92.88 231 LEU A CA 1
ATOM 1811 C C . LEU A 1 231 ? -15.843 2.097 25.379 1.00 92.88 231 LEU A C 1
ATOM 1813 O O . LEU A 1 231 ? -16.208 1.999 24.211 1.00 92.88 231 LEU A O 1
ATOM 1817 N N . ASP A 1 232 ? -16.535 1.585 26.397 1.00 94.94 232 ASP A N 1
ATOM 1818 C CA . ASP A 1 232 ? -17.753 0.792 26.214 1.00 94.94 232 ASP A CA 1
ATOM 1819 C C . ASP A 1 232 ? -18.905 1.628 25.636 1.00 94.94 232 ASP A C 1
ATOM 1821 O O . ASP A 1 232 ? -19.625 1.168 24.748 1.00 94.94 232 ASP A O 1
ATOM 1825 N N . GLU A 1 233 ? -19.056 2.883 26.076 1.00 92.62 233 GLU A N 1
ATOM 1826 C CA . GLU A 1 233 ? -20.031 3.818 25.498 1.00 92.62 233 GLU A CA 1
ATOM 1827 C C . GLU A 1 233 ? -19.701 4.136 24.033 1.00 92.62 233 GLU A C 1
ATOM 1829 O O . GLU A 1 233 ? -20.574 4.069 23.160 1.00 92.62 233 GLU A O 1
ATOM 1834 N N . MET A 1 234 ? -18.429 4.434 23.739 1.00 95.19 234 MET A N 1
ATOM 1835 C CA . MET A 1 234 ? -17.972 4.691 22.371 1.00 95.19 234 MET A CA 1
ATOM 1836 C C . MET A 1 234 ? -18.186 3.476 21.459 1.00 95.19 234 MET A C 1
ATOM 1838 O O . MET A 1 234 ? -18.673 3.632 20.335 1.00 95.19 234 MET A O 1
ATOM 1842 N N . GLU A 1 235 ? -17.886 2.270 21.940 1.00 95.56 235 GLU A N 1
ATOM 1843 C CA . GLU A 1 235 ? -18.096 1.020 21.208 1.00 95.56 235 GLU A CA 1
ATOM 1844 C C . GLU A 1 235 ? -19.591 0.740 20.983 1.00 95.56 235 GLU A C 1
ATOM 1846 O O . GLU A 1 235 ? -19.999 0.335 19.890 1.00 95.56 235 GLU A O 1
ATOM 1851 N N . GLY A 1 236 ? -20.443 1.037 21.969 1.00 95.94 236 GLY A N 1
ATOM 1852 C CA . GLY A 1 236 ? -21.897 0.955 21.833 1.00 95.94 236 GLY A CA 1
ATOM 1853 C C . GLY A 1 236 ? -22.418 1.812 20.675 1.00 95.94 236 GLY A C 1
ATOM 1854 O O . GLY A 1 236 ? -23.101 1.309 19.772 1.00 95.94 236 GLY A O 1
ATOM 1855 N N . HIS A 1 237 ? -22.044 3.093 20.635 1.00 96.06 237 HIS A N 1
ATOM 1856 C CA . HIS A 1 237 ? -22.402 3.984 19.527 1.00 96.06 237 HIS A CA 1
ATOM 1857 C C . HIS A 1 237 ? -21.775 3.555 18.196 1.00 96.06 237 HIS A C 1
ATOM 1859 O O . HIS A 1 237 ? -22.408 3.663 17.139 1.00 96.06 237 HIS A O 1
ATOM 1865 N N . TRP A 1 238 ? -20.555 3.020 18.228 1.00 97.00 238 TRP A N 1
ATOM 1866 C CA . TRP A 1 238 ? -19.869 2.521 17.042 1.00 97.00 238 TRP A CA 1
ATOM 1867 C C . TRP A 1 238 ? -20.637 1.368 16.389 1.00 97.00 238 TRP A C 1
ATOM 18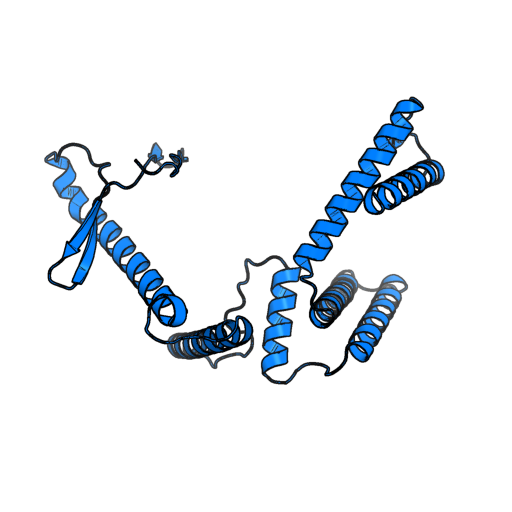69 O O . TRP A 1 238 ? -20.866 1.369 15.172 1.00 97.00 238 TRP A O 1
ATOM 1879 N N . GLN A 1 239 ? -21.099 0.401 17.187 1.00 96.94 239 GLN A N 1
ATOM 1880 C CA . GLN A 1 239 ? -21.898 -0.719 16.691 1.00 96.94 239 GLN A CA 1
ATOM 1881 C C . GLN A 1 239 ? -23.250 -0.251 16.141 1.00 96.94 239 GLN A C 1
ATOM 1883 O O . GLN A 1 239 ? -23.660 -0.710 15.070 1.00 96.94 239 GLN A O 1
ATOM 1888 N N . GLN A 1 240 ? -23.905 0.722 16.783 1.00 95.25 240 GLN A N 1
ATOM 1889 C CA . GLN A 1 240 ? -25.132 1.331 16.253 1.00 95.25 240 GLN A CA 1
ATOM 1890 C C . GLN A 1 240 ? -24.899 1.987 14.883 1.00 95.25 240 GLN A C 1
ATOM 1892 O O . GLN A 1 240 ? -25.661 1.761 13.939 1.00 95.25 240 GLN A O 1
ATOM 1897 N N . GLN A 1 241 ? -23.818 2.756 14.726 1.00 96.06 241 GLN A N 1
ATOM 1898 C CA . GLN A 1 241 ? -23.475 3.387 13.450 1.00 96.06 241 GLN A CA 1
ATOM 1899 C C . GLN A 1 241 ? -23.153 2.348 12.363 1.00 96.06 241 GLN A C 1
ATOM 1901 O O . GLN A 1 241 ? -23.558 2.485 11.206 1.00 96.06 241 GLN A O 1
ATOM 1906 N N . LYS A 1 242 ? -22.487 1.252 12.734 1.00 94.69 242 LYS A N 1
ATOM 1907 C CA . LYS A 1 242 ? -22.200 0.125 11.837 1.00 94.69 242 LYS A CA 1
ATOM 1908 C C . LYS A 1 242 ? -23.472 -0.582 11.352 1.00 94.69 242 LYS A C 1
ATOM 1910 O O . LYS A 1 242 ? -23.484 -1.055 10.213 1.00 94.69 242 LYS A O 1
ATOM 1915 N N . LEU A 1 243 ? -24.522 -0.662 12.173 1.00 95.19 243 LEU A N 1
ATOM 1916 C CA . LEU A 1 243 ? -25.832 -1.182 11.760 1.00 95.19 243 LEU A CA 1
ATOM 1917 C C . LEU A 1 243 ? -26.502 -0.252 10.738 1.00 95.19 243 LEU A C 1
ATOM 1919 O O . LEU A 1 243 ? -26.876 -0.722 9.662 1.00 95.19 243 LEU A O 1
ATOM 1923 N N . LYS A 1 244 ? -26.524 1.065 10.994 1.00 93.81 244 LYS A N 1
ATOM 1924 C CA . LYS A 1 244 ? -27.050 2.075 10.052 1.00 93.81 244 LYS A CA 1
ATOM 1925 C C . LYS A 1 244 ? -26.360 2.011 8.681 1.00 93.81 244 LYS A C 1
ATOM 1927 O O . LYS A 1 244 ? -27.019 2.043 7.642 1.00 93.81 244 LYS A O 1
ATOM 1932 N N . ASP A 1 245 ? -25.034 1.848 8.657 1.00 91.44 245 ASP A N 1
ATOM 1933 C CA . ASP A 1 245 ? -24.265 1.668 7.415 1.00 91.44 245 ASP A CA 1
ATOM 1934 C C . ASP A 1 245 ? -24.700 0.426 6.620 1.00 91.44 245 ASP A C 1
ATOM 1936 O O . ASP A 1 245 ? -24.724 0.451 5.386 1.00 91.44 245 ASP A O 1
ATOM 1940 N N . LYS A 1 246 ? -24.991 -0.687 7.311 1.00 91.06 246 LYS A N 1
ATOM 1941 C CA . LYS A 1 246 ? -25.434 -1.939 6.675 1.00 91.06 246 LYS A CA 1
ATOM 1942 C C . LYS A 1 246 ? -26.830 -1.790 6.079 1.00 91.06 246 LYS A C 1
ATOM 1944 O O . LYS A 1 246 ? -27.056 -2.275 4.976 1.00 91.06 246 LYS A O 1
ATOM 1949 N N . GLU A 1 247 ? -27.738 -1.116 6.777 1.00 91.00 247 GLU A N 1
ATOM 1950 C CA . GLU A 1 247 ? -29.095 -0.848 6.288 1.00 91.00 247 GLU A CA 1
ATOM 1951 C C . GLU A 1 247 ? -29.085 0.058 5.056 1.00 91.00 247 GLU A C 1
ATOM 1953 O O . GLU A 1 247 ? -29.755 -0.244 4.070 1.00 91.00 247 GLU A O 1
ATOM 1958 N N . ARG A 1 248 ? -28.256 1.112 5.057 1.00 88.06 248 ARG A N 1
ATOM 1959 C CA . ARG A 1 248 ? -28.115 2.018 3.906 1.00 88.06 248 ARG A CA 1
ATOM 1960 C C . ARG A 1 248 ? -27.597 1.318 2.649 1.00 88.06 248 ARG A C 1
ATOM 1962 O O . ARG A 1 248 ? -27.925 1.749 1.559 1.00 88.06 248 ARG A O 1
ATOM 1969 N N . LYS A 1 249 ? -26.783 0.268 2.792 1.00 82.50 249 LYS A N 1
ATOM 1970 C CA . LYS A 1 249 ? -26.258 -0.516 1.658 1.00 82.50 249 LYS A CA 1
ATOM 1971 C C . LYS A 1 249 ? -27.249 -1.528 1.080 1.00 82.50 249 LYS A C 1
ATOM 1973 O O . LYS A 1 249 ? -26.977 -2.064 0.013 1.00 82.50 249 LYS A O 1
ATOM 1978 N N . LYS A 1 250 ? -28.317 -1.861 1.811 1.00 73.75 250 LYS A N 1
ATOM 1979 C CA . LYS A 1 250 ? -29.368 -2.785 1.351 1.00 73.75 250 LYS A CA 1
ATOM 1980 C C . LYS A 1 250 ? -30.489 -2.075 0.583 1.00 73.75 250 LYS A C 1
ATOM 1982 O O . LYS A 1 250 ? -31.263 -2.758 -0.078 1.00 73.75 250 LYS A O 1
ATOM 1987 N N . LYS A 1 251 ? -30.597 -0.754 0.732 1.00 52.84 251 LYS A N 1
ATOM 1988 C CA . LYS A 1 251 ? -31.475 0.120 -0.053 1.00 52.84 251 LYS A CA 1
ATOM 1989 C C . LYS A 1 251 ? -30.746 0.594 -1.301 1.00 52.84 251 LYS A C 1
ATOM 1991 O O . LYS A 1 251 ? -31.443 0.775 -2.317 1.00 52.84 251 LYS A O 1
#

Secondary structure (DSSP, 8-state):
-------EEEEETTTTEEEEE---EEEE-TTS-EEEE-----S--TTGGGGHHHHHHHHHHHHHHHHHHHHHHHHH-HHHHSS-----HHHHHHHHHHHHHHHHHHHHHHTTS---TTTT--TTS-HHHHHHHHHHHHHTTT-S-SSSHHHHHHHHHHHHHHHHHHHS---HHHHHHHHHHHHHHHHHHHHHTT--HHHHHHHHHHHHHHHHHHHHHHHHHTT--TTTS-HHHHHHHHHHHHHHHHHHTT-